Protein AF-J9YVS3-F1 (afdb_monomer_lite)

Sequence (252 aa):
MITNFLNTGCVIYPVSFSCLDTYSWSIPQSEVNLMNDWYEQWSKAGAGPNFRVENPDQYIQNFNWLSNWINKYFFTKVSDFIIGISFMIMILFFLFYSNKKQNIKYYTGEKFIFIILIILFIEWFYNHPSLRYGGYSLICLLFFLPASYLLGTKLPNGNIQLKTYTLIFLTLFIFFSRNIDRIIKENKKYNYNPFENTNYKIDETYFSIQKRFENIIRICNEKKIECENNIKISLKNKNGIKIFYKTDLKKK

Radius of gyration: 26.61 Å; chains: 1; bounding box: 48×54×80 Å

Structure (mmCIF, N/CA/C/O backbone):
data_AF-J9YVS3-F1
#
_entry.id   AF-J9YVS3-F1
#
loop_
_atom_site.group_PDB
_atom_site.id
_atom_site.type_symbol
_atom_site.label_atom_id
_atom_site.label_alt_id
_atom_site.label_comp_id
_atom_site.label_asym_id
_atom_site.label_entity_id
_atom_site.label_seq_id
_atom_site.pdbx_PDB_ins_code
_atom_site.Cartn_x
_atom_site.Cartn_y
_atom_site.Cartn_z
_atom_site.occupancy
_atom_site.B_iso_or_equiv
_atom_site.auth_seq_id
_atom_site.auth_comp_id
_atom_site.auth_asym_id
_atom_site.auth_atom_id
_atom_site.pdbx_PDB_model_num
ATOM 1 N N . MET A 1 1 ? -11.908 -8.235 -14.099 1.00 70.19 1 MET A N 1
ATOM 2 C CA . MET A 1 1 ? -11.701 -9.673 -14.393 1.00 70.19 1 MET A CA 1
ATOM 3 C C . MET A 1 1 ? -11.750 -9.965 -15.887 1.00 70.19 1 MET A C 1
ATOM 5 O O . MET A 1 1 ? -10.726 -10.381 -16.401 1.00 70.19 1 MET A O 1
ATOM 9 N N . ILE A 1 2 ? -12.845 -9.683 -16.609 1.00 87.44 2 ILE A N 1
ATOM 10 C CA . ILE A 1 2 ? -12.930 -9.941 -18.069 1.00 87.44 2 ILE A CA 1
ATOM 11 C C . ILE A 1 2 ? -11.816 -9.229 -18.850 1.00 87.44 2 ILE A C 1
ATOM 13 O O . ILE A 1 2 ? -11.173 -9.828 -19.701 1.00 87.44 2 ILE A O 1
ATOM 17 N N . THR A 1 3 ? -11.528 -7.972 -18.511 1.00 87.88 3 THR A N 1
ATOM 18 C CA . THR A 1 3 ? -10.432 -7.203 -19.117 1.00 87.88 3 THR A CA 1
ATOM 19 C C . THR A 1 3 ? -9.061 -7.841 -18.898 1.00 87.88 3 THR A C 1
ATOM 21 O O . THR A 1 3 ? -8.249 -7.842 -19.813 1.00 87.88 3 THR A O 1
ATOM 24 N N . ASN A 1 4 ? -8.793 -8.409 -17.719 1.00 88.56 4 ASN A N 1
ATOM 25 C CA . ASN A 1 4 ? -7.531 -9.107 -17.463 1.00 88.56 4 ASN A CA 1
ATOM 26 C C . ASN A 1 4 ? -7.445 -10.366 -18.318 1.00 88.56 4 ASN A C 1
ATOM 28 O O . ASN A 1 4 ? -6.434 -10.567 -18.986 1.00 88.56 4 ASN A O 1
ATOM 32 N N . PHE A 1 5 ? -8.523 -11.150 -18.370 1.00 92.00 5 PHE A N 1
ATOM 33 C CA . PHE A 1 5 ? -8.561 -12.358 -19.181 1.00 92.00 5 PHE A CA 1
ATOM 34 C C . PHE A 1 5 ? -8.333 -12.048 -20.660 1.00 92.00 5 PHE A C 1
ATOM 36 O O . PHE A 1 5 ? -7.430 -12.621 -21.247 1.00 92.00 5 PHE A O 1
ATOM 43 N N . LEU A 1 6 ? -9.059 -11.090 -21.242 1.00 91.44 6 L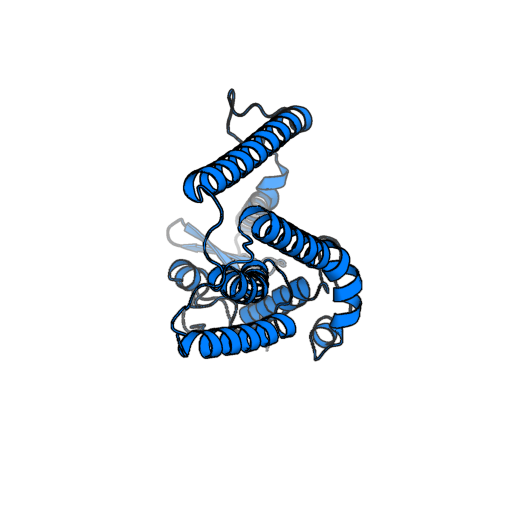EU A N 1
ATOM 44 C CA . LEU A 1 6 ? -8.925 -10.743 -22.662 1.00 91.44 6 LEU A CA 1
ATOM 45 C C . LEU A 1 6 ? -7.550 -10.165 -23.033 1.00 91.44 6 LEU A C 1
ATOM 47 O O . LEU A 1 6 ? -7.137 -10.287 -24.179 1.00 91.44 6 LEU A O 1
ATOM 51 N N . ASN A 1 7 ? -6.844 -9.536 -22.089 1.00 90.00 7 ASN A N 1
ATOM 52 C CA . ASN A 1 7 ? -5.517 -8.968 -22.349 1.00 90.00 7 ASN A CA 1
ATOM 53 C C . ASN A 1 7 ? -4.365 -9.939 -22.066 1.00 90.00 7 ASN A C 1
ATOM 55 O O . ASN A 1 7 ? -3.285 -9.765 -22.619 1.00 90.00 7 ASN A O 1
ATOM 59 N N . THR A 1 8 ? -4.555 -10.912 -21.171 1.00 92.00 8 THR A N 1
ATOM 60 C CA . THR A 1 8 ? -3.445 -11.734 -20.650 1.00 92.00 8 THR A CA 1
ATOM 61 C C . THR A 1 8 ? -3.651 -13.237 -20.802 1.00 92.00 8 THR A C 1
ATOM 63 O O . THR A 1 8 ? -2.687 -13.989 -20.746 1.00 92.00 8 THR A O 1
ATOM 66 N N . GLY A 1 9 ? -4.888 -13.692 -20.990 1.00 92.31 9 GLY A N 1
ATOM 67 C CA . GLY A 1 9 ? -5.279 -15.099 -20.883 1.00 92.31 9 GLY A CA 1
ATOM 68 C C . GLY A 1 9 ? -5.535 -15.562 -19.443 1.00 92.31 9 GLY A C 1
ATOM 69 O O . GLY A 1 9 ? -5.940 -16.703 -19.241 1.00 92.31 9 GLY A O 1
ATOM 70 N N . CYS A 1 10 ? -5.346 -14.695 -18.440 1.00 93.00 10 CYS A N 1
ATOM 71 C CA . CYS A 1 10 ? -5.486 -15.021 -17.020 1.00 93.00 10 CYS A CA 1
ATOM 72 C C . CYS A 1 10 ? -6.722 -14.385 -16.388 1.00 93.00 10 CYS A C 1
ATOM 74 O O . CYS A 1 10 ? -6.965 -13.184 -16.535 1.00 93.00 10 CYS A O 1
ATOM 76 N N . VAL A 1 11 ? -7.474 -15.160 -15.603 1.00 92.69 11 VAL A N 1
ATOM 77 C CA . VAL A 1 11 ? -8.572 -14.609 -14.788 1.00 92.69 11 VAL A CA 1
ATOM 78 C C . VAL A 1 11 ? -8.007 -13.689 -13.701 1.00 92.69 11 VAL A C 1
ATOM 80 O O . VAL A 1 11 ? -8.529 -12.589 -13.479 1.00 92.69 11 VAL A O 1
ATOM 83 N N . ILE A 1 12 ? -6.907 -14.110 -13.069 1.00 91.38 12 ILE A N 1
ATOM 84 C CA . ILE A 1 12 ? -6.176 -13.354 -12.050 1.00 91.38 12 ILE A CA 1
ATOM 85 C C . ILE A 1 12 ? -4.720 -13.237 -12.503 1.00 91.38 12 ILE A C 1
ATOM 87 O O . ILE A 1 12 ? -3.887 -14.082 -12.214 1.00 91.38 12 ILE A O 1
ATOM 91 N N . TYR A 1 13 ? -4.387 -12.186 -13.242 1.00 90.88 13 TYR A N 1
ATOM 92 C CA . TYR A 1 13 ? -3.003 -11.947 -13.654 1.00 90.88 13 TYR A CA 1
ATOM 93 C C . TYR A 1 13 ? -2.148 -11.386 -12.495 1.00 90.88 13 TYR A C 1
ATOM 95 O O . TYR A 1 13 ? -2.640 -10.482 -11.810 1.00 90.88 13 TYR A O 1
ATOM 103 N N . PRO A 1 14 ? -0.883 -11.823 -12.296 1.00 92.81 14 PRO A N 1
ATOM 104 C CA . PRO A 1 14 ? -0.130 -12.853 -13.029 1.00 92.81 14 PRO A CA 1
ATOM 105 C C . PRO A 1 14 ? -0.081 -14.208 -12.290 1.00 92.81 14 PRO A C 1
ATOM 107 O O . PRO A 1 14 ? 0.968 -14.837 -12.178 1.00 92.81 14 PRO A O 1
ATOM 110 N N . VAL A 1 15 ? -1.203 -14.671 -11.744 1.00 91.88 15 VAL A N 1
ATOM 111 C CA . VAL A 1 15 ? -1.280 -15.973 -11.076 1.00 91.88 15 VAL A CA 1
ATOM 112 C C . VAL A 1 15 ? -1.408 -17.061 -12.132 1.00 91.88 15 VAL A C 1
ATOM 114 O O . VAL A 1 15 ? -2.463 -17.244 -12.741 1.00 91.88 15 VAL A O 1
ATOM 117 N N . SER A 1 16 ? -0.322 -17.791 -12.335 1.00 91.81 16 SER A N 1
ATOM 118 C CA . SER A 1 16 ? -0.123 -18.649 -13.496 1.00 91.81 16 SER A CA 1
ATOM 119 C C . SER A 1 16 ? -1.132 -19.803 -13.591 1.00 91.81 16 SER A C 1
ATOM 121 O O . SER A 1 16 ? -1.651 -20.081 -14.669 1.00 91.81 16 SER A O 1
ATOM 123 N N . PHE A 1 17 ? -1.538 -20.424 -12.479 1.00 90.75 17 PHE A N 1
ATOM 124 C CA . PHE A 1 17 ? -2.574 -21.473 -12.510 1.00 90.75 17 PHE A CA 1
ATOM 125 C C . PHE A 1 17 ? -3.965 -20.957 -12.927 1.00 90.75 17 PHE A C 1
ATOM 127 O O . PHE A 1 17 ? -4.846 -21.750 -13.246 1.00 90.75 17 PHE A O 1
ATOM 134 N N . SER A 1 18 ? -4.186 -19.637 -12.908 1.00 92.94 18 SER A N 1
ATOM 135 C CA . SER A 1 18 ? -5.448 -19.010 -13.321 1.00 92.94 18 SER A CA 1
ATOM 136 C C . SER A 1 18 ? -5.484 -18.635 -14.811 1.00 92.94 18 SER A C 1
ATOM 138 O O . SER A 1 18 ? -6.415 -17.952 -15.255 1.00 92.94 18 SER A O 1
ATOM 140 N N . CYS A 1 19 ? -4.460 -19.036 -15.569 1.00 92.69 19 CYS A N 1
ATOM 141 C CA . CYS A 1 19 ? -4.257 -18.685 -16.968 1.00 92.69 19 CYS A CA 1
ATOM 142 C C . CYS A 1 19 ? -4.604 -19.832 -17.918 1.00 92.69 19 CYS A C 1
ATOM 144 O O . CYS A 1 19 ? -4.374 -21.001 -17.617 1.00 92.69 19 CYS A O 1
ATOM 146 N N . LEU A 1 20 ? -5.141 -19.474 -19.086 1.00 91.56 20 LEU A N 1
ATOM 147 C CA . LEU A 1 20 ? -5.313 -20.365 -20.229 1.00 91.56 20 LEU A CA 1
ATOM 148 C C . LEU A 1 20 ? -4.278 -19.989 -21.289 1.00 91.56 20 LEU A C 1
ATOM 150 O O . LEU A 1 20 ? -4.454 -18.992 -21.985 1.00 91.56 20 LEU A O 1
ATOM 154 N N . ASP A 1 21 ? -3.220 -20.786 -21.414 1.00 84.44 21 ASP A N 1
ATOM 155 C CA . ASP A 1 21 ? -2.105 -20.567 -22.349 1.00 84.44 21 ASP A CA 1
ATOM 156 C C . ASP A 1 21 ? -2.309 -21.241 -23.720 1.00 84.44 21 ASP A C 1
ATOM 158 O O . ASP A 1 21 ? -1.488 -21.105 -24.625 1.00 84.44 21 ASP A O 1
ATOM 162 N N . THR A 1 22 ? -3.433 -21.939 -23.905 1.00 85.06 22 THR A N 1
ATOM 163 C CA . THR A 1 22 ? -3.773 -22.657 -25.145 1.00 85.06 22 THR A CA 1
ATOM 164 C C . THR A 1 22 ? -4.020 -21.747 -26.353 1.00 85.06 22 THR A C 1
ATOM 166 O O . THR A 1 22 ? -4.034 -22.223 -27.489 1.00 85.06 22 THR A O 1
ATOM 169 N N . TYR A 1 23 ? -4.258 -20.451 -26.137 1.00 86.62 23 TYR A N 1
ATOM 170 C CA . TYR A 1 23 ? -4.618 -19.519 -27.201 1.00 86.62 23 TYR A CA 1
ATOM 171 C C . TYR A 1 23 ? -3.397 -18.752 -27.716 1.00 86.62 23 TYR A C 1
ATOM 173 O O . TYR A 1 23 ? -2.520 -18.345 -26.967 1.00 86.62 23 TYR A O 1
ATOM 181 N N . SER A 1 24 ? -3.355 -18.456 -29.015 1.00 84.38 24 SER A N 1
ATOM 182 C CA . SER A 1 24 ? -2.210 -17.751 -29.617 1.00 84.38 24 SER A CA 1
ATOM 183 C C . SER A 1 24 ? -2.029 -16.304 -29.140 1.00 84.38 24 SER A C 1
ATOM 185 O O . SER A 1 24 ? -1.001 -15.696 -29.418 1.00 84.38 24 SER A O 1
ATOM 187 N N . TRP A 1 25 ? -3.052 -15.721 -28.513 1.00 86.31 25 TRP A N 1
ATOM 188 C CA . TRP A 1 25 ? -3.046 -14.345 -28.018 1.00 86.31 25 TRP A CA 1
ATOM 189 C C . TRP A 1 25 ? -2.780 -14.253 -26.506 1.00 86.31 25 TRP A C 1
ATOM 191 O O . TRP A 1 25 ? -2.510 -13.157 -26.021 1.00 86.31 25 TRP A O 1
ATOM 201 N N . SER A 1 26 ? -2.865 -15.365 -25.763 1.00 91.69 26 SER A N 1
ATOM 202 C CA . SER A 1 26 ? -2.594 -15.386 -24.321 1.00 91.69 26 SER A CA 1
ATOM 203 C C . SER A 1 26 ? -1.099 -15.287 -24.029 1.00 91.69 26 SER A C 1
ATOM 205 O O . SER A 1 26 ? -0.268 -15.723 -24.826 1.00 91.69 26 SER A O 1
ATOM 207 N N . ILE A 1 27 ? -0.754 -14.733 -22.866 1.00 90.75 27 ILE A N 1
ATOM 208 C CA . ILE A 1 27 ? 0.638 -14.614 -22.428 1.00 90.75 27 ILE A CA 1
ATOM 209 C C . ILE A 1 27 ? 1.151 -16.008 -22.027 1.00 90.75 27 ILE A C 1
ATOM 211 O O . ILE A 1 27 ? 0.471 -16.696 -21.262 1.00 90.75 27 ILE A O 1
ATOM 215 N N . PRO A 1 28 ? 2.340 -16.436 -22.495 1.00 91.50 28 PRO A N 1
ATOM 216 C CA . PRO A 1 28 ? 2.906 -17.724 -22.115 1.00 91.50 28 PRO A CA 1
ATOM 217 C C . PRO A 1 28 ? 3.117 -17.845 -20.603 1.00 91.50 28 PRO A C 1
ATOM 219 O O . PRO A 1 28 ? 3.571 -16.904 -19.949 1.00 91.50 28 PRO A O 1
ATOM 222 N N . GLN A 1 29 ? 2.896 -19.041 -20.058 1.00 91.19 29 GLN A N 1
ATOM 223 C CA . GLN A 1 29 ? 3.014 -19.316 -18.623 1.00 91.19 29 GLN A CA 1
ATOM 224 C C . GLN A 1 29 ? 4.373 -18.919 -18.020 1.00 91.19 29 GLN A C 1
ATOM 226 O O . GLN A 1 29 ? 4.451 -18.455 -16.883 1.00 91.19 29 GLN A O 1
ATOM 231 N N . SER A 1 30 ? 5.456 -19.071 -18.785 1.00 91.75 30 SER A N 1
ATOM 232 C CA . SER A 1 30 ? 6.804 -18.674 -18.369 1.00 91.75 30 SER A CA 1
ATOM 233 C C . SER A 1 30 ? 6.936 -17.163 -18.157 1.00 91.75 30 SER A C 1
ATOM 235 O O . SER A 1 30 ? 7.578 -16.737 -17.199 1.00 91.75 30 SER A O 1
ATOM 237 N N . GLU A 1 31 ? 6.311 -16.349 -19.012 1.00 92.12 31 GLU A N 1
ATOM 238 C CA . GLU A 1 31 ? 6.297 -14.889 -18.878 1.00 92.12 31 GLU A CA 1
ATOM 239 C C . GLU A 1 31 ? 5.379 -14.450 -17.730 1.00 92.12 31 GLU A C 1
ATOM 241 O O . GLU A 1 31 ? 5.715 -13.520 -16.996 1.00 92.12 31 GLU A O 1
ATOM 246 N N . VAL A 1 32 ? 4.267 -15.163 -17.516 1.00 94.50 32 VAL A N 1
ATOM 247 C CA . VAL A 1 32 ? 3.381 -14.940 -16.365 1.00 94.50 32 VAL A CA 1
ATOM 248 C C . VAL A 1 32 ? 4.121 -15.188 -15.049 1.00 94.50 32 VAL A C 1
ATOM 250 O O . VAL A 1 32 ? 4.096 -14.326 -14.174 1.00 94.50 32 VAL A O 1
ATOM 253 N N . ASN A 1 33 ? 4.832 -16.313 -14.919 1.00 94.19 33 ASN A N 1
ATOM 254 C CA . ASN A 1 33 ? 5.633 -16.615 -13.727 1.00 94.19 33 ASN A CA 1
ATOM 255 C C . ASN A 1 33 ? 6.700 -15.541 -13.479 1.00 94.19 33 ASN A C 1
ATOM 257 O O . ASN A 1 33 ? 6.807 -15.027 -12.371 1.00 94.19 33 ASN A O 1
ATOM 261 N N . LEU A 1 34 ? 7.415 -15.120 -14.527 1.00 93.81 34 LEU A N 1
ATOM 262 C CA . LEU A 1 34 ? 8.413 -14.055 -14.414 1.00 93.81 34 LEU A CA 1
ATOM 263 C C . LEU A 1 34 ? 7.792 -12.728 -13.955 1.00 93.81 34 LEU A C 1
ATOM 265 O O . LEU A 1 34 ? 8.409 -11.981 -13.193 1.00 93.81 34 LEU A O 1
ATOM 269 N N . MET A 1 35 ? 6.567 -12.425 -14.395 1.00 94.06 35 MET A N 1
ATOM 270 C CA . MET A 1 35 ? 5.849 -11.245 -13.923 1.00 94.06 35 MET A CA 1
ATOM 271 C C . MET A 1 35 ? 5.389 -11.387 -12.469 1.00 94.06 35 MET A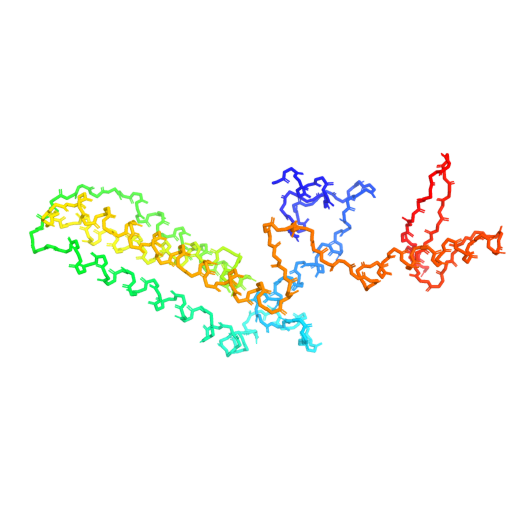 C 1
ATOM 273 O O . MET A 1 35 ? 5.413 -10.404 -11.727 1.00 94.06 35 MET A O 1
ATOM 277 N N . ASN A 1 36 ? 4.987 -12.586 -12.053 1.00 94.50 36 ASN A N 1
ATOM 278 C CA . ASN A 1 36 ? 4.646 -12.859 -10.663 1.00 94.50 36 ASN A CA 1
ATOM 279 C C . ASN A 1 36 ? 5.847 -12.596 -9.747 1.00 94.50 36 ASN A C 1
ATOM 281 O O . ASN A 1 36 ? 5.752 -11.771 -8.836 1.00 94.50 36 ASN A O 1
ATOM 285 N N . ASP A 1 37 ? 7.005 -13.171 -10.082 1.00 94.38 37 ASP A N 1
ATOM 286 C CA . ASP A 1 37 ? 8.256 -12.961 -9.348 1.00 94.38 37 ASP A CA 1
ATOM 287 C C . ASP A 1 37 ? 8.642 -11.478 -9.326 1.00 94.38 37 ASP A C 1
ATOM 289 O O . ASP A 1 37 ? 9.094 -10.945 -8.310 1.00 94.38 37 ASP A O 1
ATOM 293 N N . TRP A 1 38 ? 8.432 -10.772 -10.440 1.00 94.00 38 TRP A N 1
ATOM 294 C CA . TRP A 1 38 ? 8.667 -9.336 -10.524 1.00 94.00 38 TRP A CA 1
ATOM 295 C C . TRP A 1 38 ? 7.771 -8.550 -9.559 1.00 94.00 38 TRP A C 1
ATOM 297 O O . TRP A 1 38 ? 8.274 -7.735 -8.783 1.00 94.00 38 TRP A O 1
ATOM 307 N N . TYR A 1 39 ? 6.457 -8.780 -9.544 1.00 93.50 39 TYR A N 1
ATOM 308 C CA . TYR A 1 39 ? 5.572 -8.072 -8.613 1.00 93.50 39 TYR A CA 1
ATOM 309 C C . TYR A 1 39 ? 5.842 -8.430 -7.155 1.00 93.50 39 TYR A C 1
ATOM 311 O O . TYR A 1 39 ? 5.798 -7.539 -6.298 1.00 93.50 39 TYR A O 1
ATOM 319 N N . GLU A 1 40 ? 6.180 -9.684 -6.878 1.00 94.94 40 GLU A N 1
ATOM 320 C CA . GLU A 1 40 ? 6.599 -10.135 -5.560 1.00 94.94 40 GLU A CA 1
ATOM 321 C C . GLU A 1 40 ? 7.866 -9.396 -5.101 1.00 94.94 40 GLU A C 1
ATOM 323 O O . GLU A 1 40 ? 7.857 -8.777 -4.034 1.00 94.94 40 GLU A O 1
ATOM 328 N N . GLN A 1 41 ? 8.903 -9.312 -5.942 1.00 95.12 41 GLN A N 1
ATOM 329 C CA . GLN A 1 41 ? 10.121 -8.534 -5.665 1.00 95.12 41 GLN A CA 1
ATOM 330 C C . GLN A 1 41 ? 9.812 -7.066 -5.351 1.00 95.12 41 GLN A C 1
ATOM 332 O O . GLN A 1 41 ? 10.338 -6.509 -4.383 1.00 95.12 41 GLN A O 1
ATOM 337 N N . TRP A 1 42 ? 8.946 -6.427 -6.142 1.00 95.06 42 TRP A N 1
ATOM 338 C CA . TRP A 1 42 ? 8.532 -5.040 -5.911 1.00 95.06 42 TRP A CA 1
ATOM 339 C C . TRP A 1 42 ? 7.779 -4.872 -4.594 1.00 95.06 42 TRP A C 1
ATOM 341 O O . TRP A 1 42 ? 7.982 -3.884 -3.885 1.00 95.06 42 TRP A O 1
ATOM 351 N N . SER A 1 43 ? 6.913 -5.827 -4.253 1.00 95.44 43 SER A N 1
ATOM 352 C CA . SER A 1 43 ? 6.157 -5.793 -3.001 1.00 95.44 43 SER A CA 1
ATOM 353 C C . SER A 1 43 ? 7.061 -5.936 -1.777 1.00 95.44 43 SER A C 1
ATOM 355 O O . SER A 1 43 ? 6.878 -5.231 -0.786 1.00 95.44 43 SER A O 1
ATOM 357 N N . LYS A 1 44 ? 8.097 -6.769 -1.905 1.00 96.88 44 LYS A N 1
ATOM 358 C CA . LYS A 1 44 ? 9.107 -7.072 -0.893 1.00 96.88 44 LYS A CA 1
ATOM 359 C C . LYS A 1 44 ? 10.258 -6.057 -0.860 1.00 96.88 44 LYS A C 1
ATOM 361 O O . LYS A 1 44 ? 11.209 -6.245 -0.119 1.00 96.88 44 LYS A O 1
ATOM 366 N N . ALA A 1 45 ? 10.172 -4.956 -1.615 1.00 95.38 45 ALA A N 1
ATOM 367 C CA . ALA A 1 45 ? 11.198 -3.906 -1.718 1.00 95.38 45 ALA A CA 1
ATOM 368 C C . ALA A 1 45 ? 12.563 -4.363 -2.284 1.00 95.38 45 ALA A C 1
ATOM 370 O O . ALA A 1 45 ? 13.575 -3.674 -2.113 1.00 95.38 45 ALA A O 1
ATOM 371 N N . GLY A 1 46 ? 12.593 -5.490 -3.000 1.00 94.69 46 GLY A N 1
ATOM 372 C CA . GLY A 1 46 ? 13.765 -5.986 -3.731 1.00 94.69 46 GLY A CA 1
ATOM 373 C C . GLY A 1 46 ? 14.009 -5.270 -5.063 1.00 94.69 46 GLY A C 1
ATOM 374 O O . GLY A 1 46 ? 15.094 -5.362 -5.631 1.00 94.69 46 GLY A O 1
ATOM 375 N N . ALA A 1 47 ? 13.029 -4.518 -5.557 1.00 94.50 47 ALA A N 1
ATOM 376 C CA . ALA A 1 47 ? 13.148 -3.736 -6.780 1.00 94.50 47 ALA A CA 1
ATOM 377 C C . ALA A 1 47 ? 12.459 -2.372 -6.648 1.00 94.50 47 ALA A C 1
ATOM 379 O O . ALA A 1 47 ? 11.507 -2.198 -5.883 1.00 94.50 47 ALA A O 1
ATOM 380 N N . GLY A 1 48 ? 12.949 -1.404 -7.414 1.00 89.81 48 GLY A N 1
ATOM 381 C CA . GLY A 1 48 ? 12.363 -0.083 -7.578 1.00 89.81 48 GLY A CA 1
ATOM 382 C C . GLY A 1 48 ? 12.728 0.504 -8.942 1.00 89.81 48 GLY A C 1
ATOM 383 O O . GLY A 1 48 ? 13.390 -0.156 -9.738 1.00 89.81 48 GLY A O 1
ATOM 384 N N . PRO A 1 49 ? 12.340 1.758 -9.230 1.00 89.06 49 PRO A N 1
ATOM 385 C CA . PRO A 1 49 ? 12.584 2.366 -10.541 1.00 89.06 49 PRO A CA 1
ATOM 386 C C . PRO A 1 49 ? 14.064 2.395 -10.946 1.00 89.06 49 PRO A C 1
ATOM 388 O O . PRO A 1 49 ? 14.381 2.258 -12.121 1.00 89.06 49 PRO A O 1
ATOM 391 N N . ASN A 1 50 ? 14.956 2.544 -9.962 1.00 91.31 50 ASN A N 1
ATOM 392 C CA . ASN A 1 50 ? 16.385 2.775 -10.182 1.00 91.31 50 ASN A CA 1
ATOM 393 C C . ASN A 1 50 ? 17.275 1.664 -9.606 1.00 91.31 50 ASN A C 1
ATOM 395 O O . ASN A 1 50 ? 18.491 1.822 -9.573 1.00 91.31 50 ASN A O 1
ATOM 399 N N . PHE A 1 51 ? 16.700 0.581 -9.076 1.00 92.25 51 PHE A N 1
ATOM 400 C CA . PHE A 1 51 ? 17.494 -0.489 -8.474 1.00 92.25 51 PHE A CA 1
ATOM 401 C C . PHE A 1 51 ? 16.777 -1.834 -8.526 1.00 92.25 51 PHE A C 1
ATOM 403 O O . PHE A 1 51 ? 15.548 -1.911 -8.521 1.00 92.25 51 PHE A O 1
ATOM 410 N N . ARG A 1 52 ? 17.569 -2.902 -8.487 1.00 93.69 52 ARG A N 1
ATOM 411 C CA . ARG A 1 52 ? 17.118 -4.280 -8.318 1.00 93.69 52 ARG A CA 1
ATOM 412 C C . ARG A 1 52 ? 18.171 -5.034 -7.512 1.00 93.69 52 ARG A C 1
ATOM 414 O O . ARG A 1 52 ? 19.357 -4.764 -7.673 1.00 93.69 52 ARG A O 1
ATOM 421 N N . VAL A 1 53 ? 17.743 -5.936 -6.636 1.00 93.88 53 VAL A N 1
ATOM 422 C CA . VAL A 1 53 ? 18.641 -6.879 -5.952 1.00 93.88 53 VAL A CA 1
ATOM 423 C C . VAL A 1 53 ? 19.334 -7.805 -6.957 1.00 93.88 53 VAL A C 1
ATOM 425 O O . VAL A 1 53 ? 18.764 -8.122 -8.000 1.00 93.88 53 VAL A O 1
ATOM 428 N N . GLU A 1 54 ? 20.552 -8.239 -6.638 1.00 91.38 54 GLU A N 1
ATOM 429 C CA . GLU A 1 54 ? 21.399 -9.024 -7.551 1.00 91.38 54 GLU A CA 1
ATOM 430 C C . GLU A 1 54 ? 20.858 -10.430 -7.830 1.00 91.38 54 GLU A C 1
ATOM 432 O O . GLU A 1 54 ? 20.846 -10.844 -8.984 1.00 91.38 54 GLU A O 1
ATOM 437 N N . ASN A 1 55 ? 20.370 -11.129 -6.794 1.00 94.19 55 ASN A N 1
ATOM 438 C CA . ASN A 1 55 ? 19.813 -12.486 -6.877 1.00 94.19 55 ASN A CA 1
ATOM 439 C C . ASN A 1 55 ? 18.321 -12.471 -6.503 1.00 94.19 55 ASN A C 1
ATOM 441 O O . ASN A 1 55 ? 17.973 -12.717 -5.343 1.00 94.19 55 ASN A O 1
ATOM 445 N N . PRO A 1 56 ? 17.418 -12.153 -7.448 1.00 93.44 56 PRO A N 1
ATOM 446 C CA . PRO A 1 56 ? 16.023 -11.896 -7.124 1.00 93.44 56 PRO A CA 1
ATOM 447 C C . PRO A 1 56 ? 15.253 -13.146 -6.695 1.00 93.44 56 PRO A C 1
ATOM 449 O O . PRO A 1 56 ? 14.416 -13.059 -5.799 1.00 93.44 56 PRO A O 1
ATOM 452 N N . ASP A 1 57 ? 15.588 -14.301 -7.266 1.00 92.50 57 ASP A N 1
ATOM 453 C CA . ASP A 1 57 ? 14.928 -15.575 -6.967 1.00 92.50 57 ASP A CA 1
ATOM 454 C C . ASP A 1 57 ? 15.227 -16.022 -5.529 1.00 92.50 57 ASP A C 1
ATOM 456 O O . ASP A 1 57 ? 14.333 -16.420 -4.788 1.00 92.50 57 ASP A O 1
ATOM 460 N N . GLN A 1 58 ? 16.479 -15.870 -5.083 1.00 94.88 58 GLN A N 1
ATOM 461 C CA . GLN A 1 58 ? 16.867 -16.134 -3.694 1.00 94.88 58 GLN A CA 1
ATOM 462 C C . GLN A 1 58 ? 16.270 -15.096 -2.731 1.00 94.88 58 GLN A C 1
ATOM 464 O O . GLN A 1 58 ? 15.966 -15.408 -1.578 1.00 94.88 58 GLN A O 1
ATOM 469 N N . TYR A 1 59 ? 16.105 -13.854 -3.187 1.00 95.69 59 TYR A N 1
ATOM 470 C CA . TYR A 1 59 ? 15.595 -12.761 -2.366 1.00 95.69 59 TYR A CA 1
ATOM 471 C C . TYR A 1 59 ? 14.131 -12.963 -1.950 1.00 95.69 59 TYR A C 1
ATOM 473 O O . TYR A 1 59 ? 13.778 -12.687 -0.801 1.00 95.69 59 TYR A O 1
ATOM 481 N N . ILE A 1 60 ? 13.280 -13.445 -2.861 1.00 94.44 60 ILE A N 1
ATOM 482 C CA . ILE A 1 60 ? 11.850 -13.648 -2.578 1.00 94.44 60 ILE A CA 1
ATOM 483 C C . ILE A 1 60 ? 11.570 -14.892 -1.725 1.00 94.44 60 ILE A C 1
ATOM 485 O O . ILE A 1 60 ? 10.530 -14.945 -1.066 1.00 94.44 60 ILE A O 1
ATOM 489 N N . GLN A 1 61 ? 12.513 -15.837 -1.658 1.00 94.12 61 GLN A N 1
ATOM 490 C CA . GLN A 1 61 ? 12.393 -17.050 -0.850 1.00 94.12 61 GLN A CA 1
ATOM 491 C C . GLN A 1 61 ? 12.363 -16.759 0.658 1.00 94.12 61 GLN A C 1
ATOM 493 O O . GLN A 1 61 ? 13.168 -15.992 1.198 1.00 94.12 61 GLN A O 1
ATOM 498 N N . ASN A 1 62 ? 11.467 -17.461 1.358 1.00 93.25 62 ASN A N 1
ATOM 499 C CA . ASN A 1 62 ? 11.318 -17.419 2.813 1.00 93.25 62 ASN A CA 1
ATOM 500 C C . ASN A 1 62 ? 11.184 -15.976 3.337 1.00 93.25 62 ASN A C 1
ATOM 502 O O . ASN A 1 62 ? 10.312 -15.236 2.891 1.00 93.25 62 ASN A O 1
ATOM 506 N N . PHE A 1 63 ? 12.037 -15.577 4.284 1.00 95.81 63 PHE A N 1
ATOM 507 C CA . PHE A 1 63 ? 12.068 -14.240 4.885 1.00 95.81 63 PHE A CA 1
ATOM 508 C C . PHE A 1 63 ? 13.358 -13.469 4.565 1.00 95.81 63 PHE A C 1
ATOM 510 O O . PHE A 1 63 ? 13.660 -12.479 5.232 1.00 95.81 63 PHE A O 1
ATOM 517 N N . ASN A 1 64 ? 14.108 -13.869 3.530 1.00 96.00 64 ASN A N 1
ATOM 518 C CA . ASN A 1 64 ? 15.347 -13.185 3.122 1.00 96.00 64 ASN A CA 1
ATOM 519 C C . ASN A 1 64 ? 15.112 -11.695 2.814 1.00 96.00 64 ASN A C 1
ATOM 521 O O . ASN A 1 64 ? 15.970 -10.841 3.040 1.00 96.00 64 ASN A O 1
ATOM 525 N N . TRP A 1 65 ? 13.911 -11.369 2.345 1.00 96.62 65 TRP A N 1
ATOM 526 C CA . TRP A 1 65 ? 13.489 -10.017 2.021 1.00 96.62 65 TRP A CA 1
ATOM 527 C C . TRP A 1 65 ? 13.191 -9.124 3.232 1.00 96.62 65 TRP A C 1
ATOM 529 O O . TRP A 1 65 ? 13.270 -7.899 3.095 1.00 96.62 65 TRP A O 1
ATOM 539 N N . LEU A 1 66 ? 12.863 -9.702 4.396 1.00 97.06 66 LEU A N 1
ATOM 540 C CA . LEU A 1 66 ? 12.220 -9.006 5.518 1.00 97.06 66 LEU A CA 1
ATOM 541 C C . LEU A 1 66 ? 13.045 -7.822 6.031 1.00 97.06 66 LEU A C 1
ATOM 543 O O . LEU A 1 66 ? 12.510 -6.730 6.200 1.00 97.06 66 LEU A O 1
ATOM 547 N N . SER A 1 67 ? 14.354 -8.007 6.219 1.00 95.94 67 SER A N 1
ATOM 548 C CA . SER A 1 67 ? 15.249 -6.946 6.705 1.00 95.94 67 SER A CA 1
ATOM 549 C C . SER A 1 67 ? 15.269 -5.735 5.762 1.00 95.94 67 SER A C 1
ATOM 551 O O . SER A 1 67 ? 15.061 -4.593 6.176 1.00 95.94 67 SER A O 1
ATOM 553 N N . ASN A 1 68 ? 15.432 -5.979 4.458 1.00 94.88 68 ASN A N 1
ATOM 554 C CA . ASN A 1 68 ? 15.435 -4.907 3.465 1.00 94.88 68 ASN A CA 1
ATOM 555 C C . ASN A 1 68 ? 14.049 -4.253 3.327 1.00 94.88 68 ASN A C 1
ATOM 557 O O . ASN A 1 68 ? 13.966 -3.036 3.170 1.00 94.88 68 ASN A O 1
ATOM 561 N N . TRP A 1 69 ? 12.965 -5.022 3.444 1.00 97.06 69 TRP A N 1
ATOM 562 C CA . TRP A 1 69 ? 11.605 -4.485 3.440 1.00 97.06 69 TRP A CA 1
ATOM 563 C C . TRP A 1 69 ? 11.322 -3.589 4.647 1.00 97.06 69 TRP A C 1
ATOM 565 O O . TRP A 1 69 ? 10.770 -2.501 4.474 1.00 97.06 69 TRP A O 1
ATOM 575 N N . ILE A 1 70 ? 11.758 -3.982 5.848 1.00 96.94 70 ILE A N 1
ATOM 576 C CA . ILE A 1 70 ? 11.631 -3.150 7.051 1.00 96.94 70 ILE A CA 1
ATOM 577 C C . ILE A 1 70 ? 12.322 -1.798 6.827 1.00 96.94 70 ILE A C 1
ATOM 579 O O . ILE A 1 70 ? 11.711 -0.742 7.001 1.00 96.94 70 ILE A O 1
ATOM 583 N N . ASN A 1 71 ? 13.567 -1.831 6.353 1.00 94.25 71 ASN A N 1
ATOM 584 C CA . ASN A 1 71 ? 14.377 -0.629 6.173 1.00 94.25 71 ASN A CA 1
ATOM 585 C C . ASN A 1 71 ? 13.870 0.277 5.041 1.00 94.25 71 ASN A C 1
ATOM 587 O O . ASN A 1 71 ? 13.826 1.495 5.195 1.00 94.25 71 ASN A O 1
ATOM 591 N N . LYS A 1 72 ? 13.491 -0.294 3.890 1.00 93.19 72 LYS A N 1
ATOM 592 C CA . LYS A 1 72 ? 13.129 0.490 2.697 1.00 93.19 72 LYS A CA 1
ATOM 593 C C . LYS A 1 72 ? 11.646 0.836 2.600 1.00 93.19 72 LYS A C 1
ATOM 595 O O . LYS A 1 72 ? 11.305 1.815 1.934 1.00 93.19 72 LYS A O 1
ATOM 600 N N . TYR A 1 73 ? 10.763 0.041 3.202 1.00 95.38 73 TYR A N 1
ATOM 601 C CA . TYR A 1 73 ? 9.318 0.138 2.984 1.00 95.38 73 TYR A CA 1
ATOM 602 C C . TYR A 1 73 ? 8.509 0.305 4.272 1.00 95.38 73 TYR A C 1
ATOM 604 O O . TYR A 1 73 ? 7.614 1.151 4.310 1.00 95.38 73 TYR A O 1
ATOM 612 N N . PHE A 1 74 ? 8.800 -0.461 5.328 1.00 97.12 74 PHE A N 1
ATOM 613 C CA . PHE A 1 74 ? 7.989 -0.420 6.549 1.00 97.12 74 PHE A CA 1
ATOM 614 C C . PHE A 1 74 ? 8.017 0.962 7.202 1.00 97.12 74 PHE A C 1
ATOM 616 O O . PHE A 1 74 ? 6.969 1.596 7.296 1.00 97.12 74 PHE A O 1
ATOM 623 N N . PHE A 1 75 ? 9.204 1.454 7.569 1.00 95.38 75 PHE A N 1
ATOM 624 C CA . PHE A 1 75 ? 9.361 2.729 8.283 1.00 95.38 75 PHE A CA 1
ATOM 625 C C . PHE A 1 75 ? 9.082 3.977 7.440 1.00 95.38 75 PHE A C 1
ATOM 627 O O . PHE A 1 75 ? 9.019 5.077 7.977 1.00 95.38 75 PHE A O 1
ATOM 634 N N . THR A 1 76 ? 8.936 3.825 6.124 1.00 90.44 76 THR A N 1
ATOM 635 C CA . THR A 1 76 ? 8.653 4.949 5.224 1.00 90.44 76 THR A CA 1
ATOM 636 C C . THR A 1 76 ? 7.204 5.004 4.765 1.00 90.44 76 THR A C 1
ATOM 638 O O . THR A 1 76 ? 6.744 6.059 4.347 1.00 90.44 76 THR A O 1
ATOM 641 N N . LYS A 1 77 ? 6.480 3.877 4.764 1.00 95.19 77 LYS A N 1
ATOM 642 C CA . LYS A 1 77 ? 5.111 3.815 4.224 1.00 95.19 77 LYS A CA 1
ATOM 643 C C . LYS A 1 77 ? 4.130 3.149 5.173 1.00 95.19 77 LYS A C 1
ATOM 645 O O . LYS A 1 77 ? 3.036 3.666 5.376 1.00 95.19 77 LYS A O 1
ATOM 650 N N . VAL A 1 78 ? 4.489 1.990 5.721 1.00 97.12 78 VAL A N 1
ATOM 651 C CA . VAL A 1 78 ? 3.582 1.207 6.575 1.00 97.12 78 VAL A CA 1
ATOM 652 C C . VAL A 1 78 ? 3.422 1.865 7.940 1.00 97.12 78 VAL A C 1
ATOM 654 O O . VAL A 1 78 ? 2.295 1.995 8.408 1.00 97.12 78 VAL A O 1
ATOM 657 N N . SER A 1 79 ? 4.511 2.335 8.549 1.00 97.12 79 SER A N 1
ATOM 658 C CA . SER A 1 79 ? 4.481 3.063 9.821 1.00 97.12 79 SER A CA 1
ATOM 659 C C . SER A 1 79 ? 3.618 4.318 9.735 1.00 97.12 79 SER A C 1
ATOM 661 O O . SER A 1 79 ? 2.733 4.498 10.565 1.00 97.12 79 SER A O 1
ATOM 663 N N . ASP A 1 80 ? 3.809 5.137 8.698 1.00 96.25 80 ASP A N 1
ATOM 664 C CA . ASP A 1 80 ? 3.040 6.365 8.474 1.00 96.25 80 ASP A CA 1
ATOM 665 C C . ASP A 1 80 ? 1.544 6.065 8.356 1.00 96.25 80 ASP A C 1
ATOM 667 O O . ASP A 1 80 ? 0.701 6.765 8.920 1.00 96.25 80 ASP A O 1
ATOM 671 N N . PHE A 1 81 ? 1.207 4.974 7.667 1.00 97.19 81 PHE A N 1
ATOM 672 C CA . PHE A 1 81 ? -0.169 4.523 7.534 1.00 97.19 81 PHE A CA 1
ATOM 673 C C . PHE A 1 81 ? -0.764 4.036 8.863 1.00 97.19 81 PHE A C 1
ATOM 675 O O . PHE A 1 81 ? -1.874 4.440 9.212 1.00 97.19 81 PHE A O 1
ATOM 682 N N . ILE A 1 82 ? -0.030 3.225 9.635 1.00 97.69 82 ILE A N 1
ATOM 683 C CA . ILE A 1 82 ? -0.461 2.746 10.960 1.00 97.69 82 ILE A CA 1
ATOM 684 C C . ILE A 1 82 ? -0.659 3.919 11.927 1.00 97.69 82 ILE A C 1
ATOM 686 O O . ILE A 1 82 ? -1.652 3.946 12.658 1.00 97.69 82 ILE A O 1
ATOM 690 N N . ILE A 1 83 ? 0.246 4.902 11.917 1.00 97.44 83 ILE A N 1
ATOM 691 C CA . ILE A 1 83 ? 0.127 6.123 12.723 1.00 97.44 83 ILE A CA 1
ATOM 692 C C . ILE A 1 83 ? -1.128 6.894 12.310 1.00 97.44 83 ILE A C 1
ATOM 694 O O . ILE A 1 83 ? -1.913 7.284 13.172 1.00 97.44 83 ILE A O 1
ATOM 698 N N . GLY A 1 84 ? -1.365 7.057 11.005 1.00 96.44 84 GLY A N 1
ATOM 699 C CA . GLY A 1 84 ? -2.557 7.726 10.483 1.00 96.44 84 GLY A CA 1
ATOM 700 C C . GLY A 1 84 ? -3.862 7.042 10.903 1.00 96.44 84 GLY A C 1
ATOM 701 O O . GLY A 1 84 ? -4.772 7.708 11.397 1.00 96.44 84 GLY A O 1
ATOM 702 N N . ILE A 1 85 ? -3.948 5.713 10.775 1.00 97.50 85 ILE A N 1
ATOM 703 C CA . ILE A 1 85 ? -5.103 4.932 11.247 1.00 97.50 85 ILE A CA 1
ATOM 704 C C . ILE A 1 85 ? -5.282 5.081 12.759 1.00 97.50 85 ILE A C 1
ATOM 706 O O . ILE A 1 85 ? -6.393 5.336 13.223 1.00 97.50 85 ILE A O 1
ATOM 710 N N . SER A 1 86 ? -4.205 4.945 13.533 1.00 97.38 86 SER A N 1
ATOM 711 C CA . SER A 1 86 ? -4.261 5.039 14.995 1.00 97.38 86 SER A CA 1
ATOM 712 C C . SER A 1 86 ? -4.738 6.420 15.442 1.00 97.38 86 SER A C 1
ATOM 714 O O . SER A 1 86 ? -5.598 6.528 16.315 1.00 97.38 86 SER A O 1
ATOM 716 N N . PHE A 1 87 ? -4.249 7.478 14.794 1.00 96.88 87 PHE A N 1
ATOM 717 C CA . PHE A 1 87 ? -4.685 8.848 15.037 1.00 96.88 87 PHE A CA 1
ATOM 718 C C . PHE A 1 87 ? -6.170 9.045 14.704 1.00 96.88 87 PHE A C 1
ATOM 720 O O . PHE A 1 87 ? -6.910 9.628 15.496 1.00 96.88 87 PHE A O 1
ATOM 727 N N . MET A 1 88 ? -6.641 8.499 13.580 1.00 95.44 88 MET A N 1
ATOM 728 C CA . MET A 1 88 ? -8.063 8.530 13.223 1.00 95.44 88 MET A CA 1
ATOM 729 C C . MET A 1 88 ? -8.931 7.809 14.256 1.00 95.44 88 MET A C 1
ATOM 731 O O . MET A 1 88 ? -9.955 8.343 14.680 1.00 95.44 88 MET A O 1
ATOM 735 N N . ILE A 1 89 ? -8.513 6.625 14.706 1.00 96.62 89 ILE A N 1
ATOM 736 C CA . ILE A 1 89 ? -9.204 5.884 15.766 1.00 96.62 89 ILE A CA 1
ATOM 737 C C . ILE A 1 89 ? -9.242 6.714 17.048 1.00 96.62 89 ILE A C 1
ATOM 739 O O . ILE A 1 89 ? -10.304 6.849 17.646 1.00 96.62 89 ILE A O 1
ATOM 743 N N . MET A 1 90 ? -8.128 7.336 17.436 1.00 96.12 90 MET A N 1
ATOM 744 C CA . MET A 1 90 ? -8.070 8.215 18.603 1.00 96.12 90 MET A CA 1
ATOM 745 C C . MET A 1 90 ? -9.072 9.375 18.504 1.00 96.12 90 MET A C 1
ATOM 747 O O . MET A 1 90 ? -9.774 9.641 19.477 1.00 96.12 90 MET A O 1
ATOM 751 N N . ILE A 1 91 ? -9.205 10.021 17.338 1.00 94.50 91 ILE A N 1
ATOM 752 C CA . ILE A 1 91 ? -10.224 11.061 17.103 1.00 94.50 91 ILE A CA 1
ATOM 753 C C . ILE A 1 91 ? -11.638 10.492 17.265 1.00 94.50 91 ILE A C 1
ATOM 755 O O . ILE A 1 91 ? -12.478 11.111 17.919 1.00 94.50 91 ILE A O 1
ATOM 759 N N . LEU A 1 92 ? -11.916 9.315 16.698 1.00 93.50 92 LEU A N 1
ATOM 760 C CA . LEU A 1 92 ? -13.227 8.677 16.826 1.00 93.50 92 LEU A CA 1
ATOM 761 C C . LEU A 1 92 ? -13.553 8.356 18.286 1.00 93.50 92 LEU A C 1
ATOM 763 O O . LEU A 1 92 ? -14.657 8.649 18.741 1.00 93.50 92 LEU A O 1
ATOM 767 N N . PHE A 1 93 ? -12.594 7.824 19.042 1.00 93.06 93 PHE A N 1
ATOM 768 C CA . PHE A 1 93 ? -12.759 7.629 20.478 1.00 93.06 93 PHE A CA 1
ATOM 769 C C . PHE A 1 93 ? -12.986 8.956 21.194 1.00 93.06 93 PHE A C 1
ATOM 771 O O . PHE A 1 93 ? -13.961 9.081 21.921 1.00 93.06 93 PHE A O 1
ATOM 778 N N . PHE A 1 94 ? -12.179 9.981 20.943 1.00 91.75 94 PHE A N 1
ATOM 779 C CA . PHE A 1 94 ? -12.370 11.286 21.572 1.00 91.75 94 PHE A CA 1
ATOM 780 C C . PHE A 1 94 ? -13.775 11.871 21.326 1.00 91.75 94 PHE A C 1
ATOM 782 O O . PHE A 1 94 ? -14.407 12.388 22.246 1.00 91.75 94 PHE A O 1
ATOM 789 N N . LEU A 1 95 ? -14.296 11.754 20.103 1.00 91.44 95 LEU A N 1
ATOM 790 C CA . LEU A 1 95 ? -15.588 12.329 19.732 1.00 91.44 95 LEU A CA 1
ATOM 791 C C . LEU A 1 95 ? -16.787 11.491 20.184 1.00 91.44 95 LEU A C 1
ATOM 793 O O . LEU A 1 95 ? -17.805 12.062 20.586 1.00 91.44 95 LEU A O 1
ATOM 797 N N . PHE A 1 96 ? -16.710 10.165 20.086 1.00 90.19 96 PHE A N 1
ATOM 798 C CA . PHE A 1 96 ? -17.867 9.279 20.259 1.00 90.19 96 PHE A CA 1
ATOM 799 C C . PHE A 1 96 ? -17.851 8.474 21.558 1.00 90.19 96 PHE A C 1
ATOM 801 O O . PHE A 1 96 ? -18.869 7.871 21.901 1.00 90.19 96 PHE A O 1
ATOM 808 N N . TYR A 1 97 ? -16.749 8.478 22.311 1.00 89.19 97 TYR A N 1
ATOM 809 C CA . TYR A 1 97 ? -16.672 7.736 23.562 1.00 89.19 97 TYR A CA 1
ATOM 810 C C . TYR A 1 97 ? -17.658 8.262 24.614 1.00 89.19 97 TYR A C 1
ATOM 812 O O . TYR A 1 97 ? -17.936 9.459 24.745 1.00 89.19 97 TYR A O 1
ATOM 820 N N . SER A 1 98 ? -18.185 7.319 25.389 1.00 87.88 98 SER A N 1
ATOM 821 C CA . SER A 1 98 ? -19.115 7.551 26.485 1.00 87.88 98 SER A CA 1
ATOM 822 C C . SER A 1 98 ? -18.819 6.578 27.615 1.00 87.88 98 SER A C 1
ATOM 824 O O . SER A 1 98 ? -18.496 5.410 27.384 1.00 87.88 98 SER A O 1
ATOM 826 N N . ASN A 1 99 ? -18.987 7.033 28.854 1.00 86.50 99 ASN A N 1
ATOM 827 C CA . ASN A 1 99 ? -18.875 6.159 30.022 1.00 86.50 99 ASN A CA 1
ATOM 828 C C . ASN A 1 99 ? -20.106 5.253 30.188 1.00 86.50 99 ASN A C 1
ATOM 830 O O . ASN A 1 99 ? -20.041 4.245 30.891 1.00 86.50 99 ASN A O 1
ATOM 834 N N . LYS A 1 100 ? -21.222 5.581 29.525 1.00 88.00 100 LYS A N 1
ATOM 835 C CA . LYS A 1 100 ? -22.459 4.803 29.599 1.00 88.00 100 LYS A CA 1
ATOM 836 C C . LYS A 1 100 ? -22.361 3.584 28.682 1.00 88.00 100 LYS A C 1
ATOM 838 O O . LYS A 1 100 ? -22.128 3.722 27.482 1.00 88.00 100 LYS A O 1
ATOM 843 N N . LYS A 1 101 ? -22.537 2.389 29.246 1.00 86.88 101 LYS A N 1
ATOM 844 C CA . LYS A 1 101 ? -22.528 1.129 28.491 1.00 86.88 101 LYS A CA 1
ATOM 845 C C . LYS A 1 101 ? -23.881 0.892 27.820 1.00 86.88 101 LYS A C 1
ATOM 847 O O . LYS A 1 101 ? -24.918 1.222 28.390 1.00 86.88 101 LYS A O 1
ATOM 852 N N . GLN A 1 102 ? -23.851 0.294 26.637 1.00 85.19 102 GLN A N 1
ATOM 853 C CA . GLN A 1 102 ? -25.014 -0.219 25.928 1.00 85.19 102 GLN A CA 1
ATOM 854 C C . GLN A 1 102 ? -24.939 -1.744 25.880 1.00 85.19 102 GLN A C 1
ATOM 856 O O . GLN A 1 102 ? -23.889 -2.313 25.579 1.00 85.19 102 GLN A O 1
ATOM 861 N N . ASN A 1 103 ? -26.064 -2.408 26.142 1.00 78.38 103 ASN A N 1
ATOM 862 C CA . ASN A 1 103 ? -26.174 -3.841 25.909 1.00 78.38 103 ASN A CA 1
ATOM 863 C C . ASN A 1 103 ? -26.374 -4.076 24.413 1.00 78.38 103 ASN A C 1
ATOM 865 O O . ASN A 1 103 ? -27.435 -3.775 23.867 1.00 78.38 103 ASN A O 1
ATOM 869 N N . ILE A 1 104 ? -25.345 -4.605 23.757 1.00 79.38 104 ILE A N 1
ATOM 870 C CA . ILE A 1 104 ? -25.414 -5.048 22.367 1.00 79.38 104 ILE A CA 1
ATOM 871 C C . ILE A 1 104 ? -25.434 -6.571 22.351 1.00 79.38 104 ILE A C 1
ATOM 873 O O . ILE A 1 104 ? -24.656 -7.220 23.050 1.00 79.38 104 ILE A O 1
ATOM 877 N N . LYS A 1 105 ? -26.340 -7.146 21.553 1.00 71.81 105 LYS A N 1
ATOM 878 C CA . LYS A 1 105 ? -26.318 -8.581 21.265 1.00 71.81 105 LYS A CA 1
ATOM 879 C C . LYS A 1 105 ? -25.145 -8.876 20.340 1.00 71.81 105 LYS A C 1
ATOM 881 O O . LYS A 1 105 ? -25.067 -8.330 19.245 1.00 71.81 105 LYS A O 1
ATOM 886 N N . TYR A 1 106 ? -24.259 -9.751 20.793 1.00 69.00 106 TYR A N 1
ATOM 887 C CA . TYR A 1 106 ? -23.101 -10.184 20.025 1.00 69.00 106 TYR A CA 1
ATOM 888 C C . TYR A 1 106 ? -23.523 -10.968 18.784 1.00 69.00 106 TYR A C 1
ATOM 890 O O . TYR A 1 106 ? -24.269 -11.943 18.895 1.00 69.00 106 TYR A O 1
ATOM 898 N N . TYR A 1 107 ? -22.988 -10.595 17.621 1.00 77.19 107 TYR A N 1
ATOM 899 C CA . TYR A 1 107 ? -23.021 -11.462 16.452 1.00 77.19 107 TYR A CA 1
ATOM 900 C C . TYR A 1 107 ? -21.800 -12.385 16.483 1.00 77.19 107 TYR A C 1
ATOM 902 O O . TYR A 1 107 ? -20.655 -11.948 16.377 1.00 77.19 107 TYR A O 1
ATOM 910 N N . THR A 1 108 ? -22.030 -13.688 16.635 1.00 76.62 108 THR A N 1
ATOM 911 C CA . THR A 1 108 ? -20.959 -14.697 16.709 1.00 76.62 108 THR A CA 1
ATOM 912 C C . THR A 1 108 ? -20.071 -14.720 15.462 1.00 76.62 108 THR A C 1
ATOM 914 O O . THR A 1 108 ? -18.885 -15.035 15.571 1.00 76.62 108 THR A O 1
ATOM 917 N N . GLY A 1 109 ? -20.598 -14.325 14.298 1.00 86.88 109 GLY A N 1
ATOM 918 C CA . GLY A 1 109 ? -19.844 -14.285 13.046 1.00 86.88 109 GLY A CA 1
ATOM 919 C C . GLY A 1 109 ? -18.768 -13.195 12.972 1.00 86.88 109 GLY A C 1
ATOM 920 O O . GLY A 1 109 ? -17.855 -13.331 12.165 1.00 86.88 109 GLY A O 1
ATOM 921 N N . GLU A 1 110 ? -18.786 -12.164 13.827 1.00 85.81 110 GLU A N 1
ATOM 922 C CA . GLU A 1 110 ? -17.734 -11.126 13.829 1.00 85.81 110 GLU A CA 1
ATOM 923 C C . GLU A 1 110 ? -16.354 -11.710 14.151 1.00 85.81 110 GLU A C 1
ATOM 925 O O . GLU A 1 110 ? -15.367 -11.387 13.491 1.00 85.81 110 GLU A O 1
ATOM 930 N N . LYS A 1 111 ? -16.285 -12.631 15.122 1.00 89.50 111 LYS A N 1
ATOM 931 C CA . LYS A 1 111 ? -15.035 -13.322 15.476 1.00 89.50 111 LYS A CA 1
ATOM 932 C C . LYS A 1 111 ? -14.517 -14.162 14.313 1.00 89.50 111 LYS A C 1
ATOM 934 O O . LYS A 1 111 ? -13.318 -14.177 14.056 1.00 89.50 111 LYS A O 1
ATOM 939 N N . PHE A 1 112 ? -15.421 -14.833 13.602 1.00 92.94 112 PHE A N 1
ATOM 940 C CA . PHE A 1 112 ? -15.078 -15.634 12.431 1.00 92.94 112 PHE A CA 1
ATOM 941 C C . PHE A 1 112 ? -14.524 -14.762 11.296 1.00 92.94 112 PHE A C 1
ATOM 943 O O . PHE A 1 112 ? -13.470 -15.073 10.746 1.00 92.94 112 PHE A O 1
ATOM 950 N N . ILE A 1 113 ? -15.168 -13.625 11.015 1.00 94.50 113 ILE A N 1
ATOM 951 C CA . ILE A 1 113 ? -14.676 -12.638 10.043 1.00 94.50 113 ILE A CA 1
ATOM 952 C C . ILE A 1 113 ? -13.283 -12.139 10.441 1.00 94.50 113 ILE A C 1
ATOM 954 O O . ILE A 1 113 ? -12.392 -12.075 9.598 1.00 94.50 113 ILE A O 1
ATOM 958 N N . PHE A 1 114 ? -13.061 -11.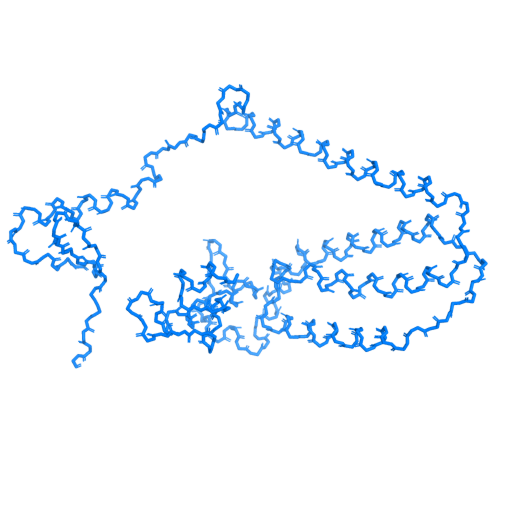828 11.720 1.00 94.75 114 PHE A N 1
ATOM 959 C CA . PHE A 1 114 ? -11.757 -11.361 12.190 1.00 94.75 114 PHE A CA 1
ATOM 960 C C . PHE A 1 114 ? -10.651 -12.415 12.025 1.00 94.75 114 PHE A C 1
ATOM 962 O O . PHE A 1 114 ? -9.545 -12.080 11.610 1.00 94.75 114 PHE A O 1
ATOM 969 N N . ILE A 1 115 ? -10.951 -13.694 12.274 1.00 95.88 115 ILE A N 1
ATOM 970 C CA . ILE A 1 115 ? -10.011 -14.799 12.029 1.00 95.88 115 ILE A CA 1
ATOM 971 C C . ILE A 1 115 ? -9.657 -14.891 10.539 1.00 95.88 115 ILE A C 1
ATOM 973 O O . ILE A 1 115 ? -8.480 -15.008 10.201 1.00 95.88 115 ILE A O 1
ATOM 977 N N . ILE A 1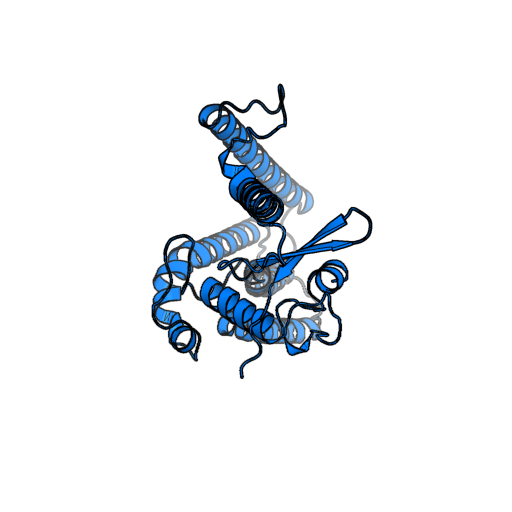 116 ? -10.645 -14.778 9.643 1.00 97.06 116 ILE A N 1
ATOM 978 C CA . ILE A 1 116 ? -10.395 -14.751 8.194 1.00 97.06 116 ILE A CA 1
ATOM 979 C C . ILE A 1 116 ? -9.485 -13.575 7.823 1.00 97.06 116 ILE A C 1
ATOM 981 O O . ILE A 1 116 ? -8.543 -13.756 7.056 1.00 97.06 116 ILE A O 1
ATOM 985 N N . LEU A 1 117 ? -9.716 -12.386 8.389 1.00 97.25 117 LEU A N 1
ATOM 986 C CA . LEU A 1 117 ? -8.865 -11.219 8.141 1.00 97.25 117 LEU A CA 1
ATOM 987 C C . LEU A 1 117 ? -7.417 -11.449 8.582 1.00 97.25 117 LEU A C 1
ATOM 989 O O . LEU A 1 117 ? -6.506 -11.020 7.880 1.00 97.25 117 LEU A O 1
ATOM 993 N N . ILE A 1 118 ? -7.191 -12.144 9.700 1.00 97.69 118 ILE A N 1
ATOM 994 C CA . ILE A 1 118 ? -5.839 -12.507 10.147 1.00 97.69 118 ILE A CA 1
ATOM 995 C C . ILE A 1 118 ? -5.179 -13.470 9.154 1.00 97.69 118 ILE A C 1
ATOM 997 O O . ILE A 1 118 ? -4.023 -13.264 8.794 1.00 97.69 118 ILE A O 1
ATOM 1001 N N . ILE A 1 119 ? -5.901 -14.489 8.677 1.00 98.12 119 ILE A N 1
ATOM 1002 C CA . ILE A 1 119 ? -5.375 -15.443 7.686 1.00 98.12 119 ILE A CA 1
ATOM 1003 C C . ILE A 1 119 ? -4.987 -14.711 6.395 1.00 98.12 119 ILE A C 1
ATOM 1005 O O . ILE A 1 119 ? -3.874 -14.885 5.901 1.00 98.12 119 ILE A O 1
ATOM 1009 N N . LEU A 1 120 ? -5.869 -13.843 5.892 1.00 97.69 120 LEU A N 1
ATOM 1010 C CA . LEU A 1 120 ? -5.602 -13.023 4.709 1.00 97.69 120 LEU A CA 1
ATOM 1011 C C . LEU A 1 120 ? -4.439 -12.053 4.928 1.00 97.69 120 LEU A C 1
ATOM 1013 O O . LEU A 1 120 ? -3.663 -11.812 4.014 1.00 97.69 120 LEU A O 1
ATOM 1017 N N . PHE A 1 121 ? -4.287 -11.503 6.133 1.00 98.00 121 PHE A N 1
ATOM 1018 C CA . PHE A 1 121 ? -3.158 -10.638 6.459 1.00 98.00 121 PHE A CA 1
ATOM 1019 C C . PHE A 1 121 ? -1.827 -11.393 6.457 1.00 98.00 121 PHE A C 1
ATOM 1021 O O . PHE A 1 121 ? -0.839 -10.860 5.960 1.00 98.00 121 PHE A O 1
ATOM 1028 N N . ILE A 1 122 ? -1.789 -12.620 6.983 1.00 97.62 122 ILE A N 1
ATOM 1029 C CA . ILE A 1 122 ? -0.580 -13.455 6.966 1.00 97.62 122 ILE A CA 1
ATOM 1030 C C . ILE A 1 122 ? -0.209 -13.826 5.527 1.00 97.62 122 ILE A C 1
ATOM 1032 O O . ILE A 1 122 ? 0.954 -13.693 5.152 1.00 97.62 122 ILE A O 1
ATOM 1036 N N . GLU A 1 123 ? -1.190 -14.239 4.721 1.00 95.88 123 GLU A N 1
ATOM 1037 C CA . GLU A 1 123 ? -1.000 -14.530 3.295 1.00 95.88 123 GLU A CA 1
ATOM 1038 C C . GLU A 1 123 ? -0.453 -13.302 2.554 1.00 95.88 123 GLU A C 1
ATOM 1040 O O . GLU A 1 123 ? 0.611 -13.371 1.935 1.00 95.88 123 GLU A O 1
ATOM 1045 N N . TRP A 1 124 ? -1.108 -12.152 2.725 1.00 96.44 124 TRP A N 1
ATOM 1046 C CA . TRP A 1 124 ? -0.680 -10.886 2.142 1.00 96.44 124 TRP A CA 1
ATOM 1047 C C . TRP A 1 124 ? 0.737 -10.502 2.573 1.00 96.44 124 TRP A C 1
ATOM 1049 O O . TRP A 1 124 ? 1.550 -10.103 1.740 1.00 96.44 124 TRP A O 1
ATOM 1059 N N . PHE A 1 125 ? 1.056 -10.616 3.864 1.00 97.12 125 PHE A N 1
ATOM 1060 C CA . PHE A 1 125 ? 2.363 -10.231 4.390 1.00 97.12 125 PHE A CA 1
ATOM 1061 C C . PHE A 1 125 ? 3.479 -11.134 3.859 1.00 97.12 125 PHE A C 1
ATOM 1063 O O . PHE A 1 125 ? 4.586 -10.663 3.606 1.00 97.12 125 PHE A O 1
ATOM 1070 N N . TYR A 1 126 ? 3.197 -12.423 3.676 1.00 95.62 126 TYR A N 1
ATOM 1071 C CA . TYR A 1 126 ? 4.179 -13.374 3.176 1.00 95.62 126 TYR A CA 1
ATOM 1072 C C . TYR A 1 126 ? 4.432 -13.219 1.670 1.00 95.62 126 TYR A C 1
ATOM 1074 O O . TYR A 1 126 ? 5.590 -13.182 1.241 1.00 95.62 126 TYR A O 1
ATOM 1082 N N . ASN A 1 127 ? 3.367 -13.090 0.874 1.00 93.06 127 ASN A N 1
ATOM 1083 C CA . ASN A 1 127 ? 3.464 -13.068 -0.585 1.00 93.06 127 ASN A CA 1
ATOM 1084 C C . ASN A 1 127 ? 3.677 -11.654 -1.132 1.00 93.06 127 ASN A C 1
ATOM 1086 O O . ASN A 1 127 ? 4.577 -11.412 -1.936 1.00 93.06 127 ASN A O 1
ATOM 1090 N N . HIS A 1 128 ? 2.866 -10.692 -0.689 1.00 93.69 128 HIS A N 1
ATOM 1091 C CA . HIS A 1 128 ? 2.766 -9.381 -1.325 1.00 93.69 128 HIS A CA 1
ATOM 1092 C C . HIS A 1 128 ? 2.704 -8.210 -0.327 1.00 93.69 128 HIS A C 1
ATOM 1094 O O . HIS A 1 128 ? 1.748 -7.430 -0.392 1.00 93.69 128 HIS A O 1
ATOM 1100 N N . PRO A 1 129 ? 3.726 -7.991 0.534 1.00 96.38 129 PRO A N 1
ATOM 1101 C CA . PRO A 1 129 ? 3.719 -6.998 1.621 1.00 96.38 129 PRO A CA 1
ATOM 1102 C C . PRO A 1 129 ? 3.825 -5.529 1.149 1.00 96.38 129 PRO A C 1
ATOM 1104 O O . PRO A 1 129 ? 4.549 -4.707 1.706 1.00 96.38 129 PRO A O 1
ATOM 1107 N N . SER A 1 130 ? 3.079 -5.146 0.114 1.00 95.69 130 SER A N 1
ATOM 1108 C CA . SER A 1 130 ? 2.872 -3.766 -0.312 1.00 95.69 130 SER A CA 1
ATOM 1109 C C . SER A 1 130 ? 1.465 -3.319 0.044 1.00 95.69 130 SER A C 1
ATOM 1111 O O . SER A 1 130 ? 0.488 -3.986 -0.295 1.00 95.69 130 SER A O 1
ATOM 1113 N N . LEU A 1 131 ? 1.333 -2.133 0.637 1.00 96.69 131 LEU A N 1
ATOM 1114 C CA . LEU A 1 131 ? 0.033 -1.536 0.952 1.00 96.69 131 LEU A CA 1
ATOM 1115 C C . LEU A 1 131 ? -0.881 -1.446 -0.281 1.00 96.69 131 LEU A C 1
ATOM 1117 O O . LEU A 1 131 ? -2.089 -1.639 -0.175 1.00 96.69 131 LEU A O 1
ATOM 1121 N N . ARG A 1 132 ? -0.294 -1.214 -1.465 1.00 94.06 132 ARG A N 1
ATOM 1122 C CA . ARG A 1 132 ? -1.014 -1.120 -2.747 1.00 94.06 132 ARG A CA 1
ATOM 1123 C C . ARG A 1 132 ? -1.655 -2.436 -3.184 1.00 94.06 132 ARG A C 1
ATOM 1125 O O . ARG A 1 132 ? -2.638 -2.403 -3.912 1.00 94.06 132 ARG A O 1
ATOM 1132 N N . TYR A 1 133 ? -1.117 -3.570 -2.748 1.00 92.69 133 TYR A N 1
ATOM 1133 C CA . TYR A 1 133 ? -1.607 -4.900 -3.107 1.00 92.69 133 TYR A CA 1
ATOM 1134 C C . TYR A 1 133 ? -2.577 -5.423 -2.039 1.00 92.69 133 TYR A C 1
ATOM 1136 O O . TYR A 1 133 ? -2.421 -6.520 -1.528 1.00 92.69 133 TYR A O 1
ATOM 1144 N N . GLY A 1 134 ? -3.557 -4.598 -1.651 1.00 91.88 134 GLY A N 1
ATOM 1145 C CA . GLY A 1 134 ? -4.600 -4.951 -0.674 1.00 91.88 134 GLY A CA 1
ATOM 1146 C C . GLY A 1 134 ? -4.267 -4.657 0.795 1.00 91.88 134 GLY A C 1
ATOM 1147 O O . GLY A 1 134 ? -5.177 -4.614 1.625 1.00 91.88 134 GLY A O 1
ATOM 1148 N N . GLY A 1 135 ? -3.004 -4.360 1.116 1.00 96.56 135 GLY A N 1
ATOM 1149 C CA . GLY A 1 135 ? -2.565 -4.094 2.489 1.00 96.56 135 GLY A CA 1
ATOM 1150 C C . GLY A 1 135 ? -3.259 -2.903 3.155 1.00 96.56 135 GLY A C 1
ATOM 1151 O O . GLY A 1 135 ? -3.569 -2.981 4.341 1.00 96.56 135 GLY A O 1
ATOM 1152 N N . TYR A 1 136 ? -3.576 -1.834 2.406 1.00 97.06 136 TYR A N 1
ATOM 1153 C CA . TYR A 1 136 ? -4.357 -0.705 2.937 1.00 97.06 136 TYR A CA 1
ATOM 1154 C C . TYR A 1 136 ? -5.695 -1.172 3.524 1.00 97.06 136 TYR A C 1
ATOM 1156 O O . TYR A 1 136 ? -6.023 -0.838 4.661 1.00 97.06 136 TYR A O 1
ATOM 1164 N N . SER A 1 137 ? -6.451 -1.967 2.765 1.00 96.44 137 SER A N 1
ATOM 1165 C CA . SER A 1 137 ? -7.766 -2.452 3.185 1.00 96.44 137 SER A CA 1
ATOM 1166 C C . SER A 1 137 ? -7.660 -3.427 4.356 1.00 96.44 137 SER A C 1
ATOM 1168 O O . SER A 1 137 ? -8.386 -3.276 5.336 1.00 96.44 137 SER A O 1
ATOM 1170 N N . LEU A 1 138 ? -6.741 -4.398 4.281 1.00 97.06 138 LEU A N 1
ATOM 1171 C CA . LEU A 1 138 ? -6.579 -5.426 5.314 1.00 97.06 138 LEU A CA 1
ATOM 1172 C C . LEU A 1 138 ? -6.174 -4.825 6.662 1.00 97.06 138 LEU A C 1
ATOM 1174 O O . LEU A 1 138 ? -6.833 -5.080 7.668 1.00 97.06 138 LEU A O 1
ATOM 1178 N N . ILE A 1 139 ? -5.138 -3.981 6.682 1.00 97.69 139 ILE A N 1
ATOM 1179 C CA . ILE A 1 139 ? -4.664 -3.342 7.917 1.00 97.69 139 ILE A CA 1
ATOM 1180 C C . ILE A 1 139 ? -5.749 -2.419 8.489 1.00 97.69 139 ILE A C 1
ATOM 1182 O O . ILE A 1 139 ? -6.014 -2.478 9.686 1.00 97.69 139 ILE A O 1
ATOM 1186 N N . CYS A 1 140 ? -6.438 -1.623 7.658 1.00 97.25 140 CYS A N 1
ATOM 1187 C CA . CYS A 1 140 ? -7.579 -0.821 8.116 1.00 97.25 140 CYS A CA 1
ATOM 1188 C C . CYS A 1 140 ? -8.635 -1.680 8.819 1.00 97.25 140 CYS A C 1
ATOM 1190 O O . CYS A 1 140 ? -9.058 -1.340 9.919 1.00 97.25 140 CYS A O 1
ATOM 1192 N N . LEU A 1 141 ? -9.059 -2.790 8.209 1.00 97.06 141 LEU A N 1
ATOM 1193 C CA . LEU A 1 141 ? -10.097 -3.656 8.775 1.00 97.06 141 LEU A CA 1
ATOM 1194 C C . LEU A 1 141 ? -9.656 -4.306 10.090 1.00 97.06 141 LEU A C 1
ATOM 1196 O O . LEU A 1 141 ? -10.452 -4.366 11.028 1.00 97.06 141 LEU A O 1
ATOM 1200 N N . LEU A 1 142 ? -8.391 -4.724 10.191 1.00 97.31 142 LEU A N 1
ATOM 1201 C CA . LEU A 1 142 ? -7.830 -5.281 11.425 1.00 97.31 142 LEU A CA 1
ATOM 1202 C C . LEU A 1 142 ? -7.875 -4.293 12.598 1.00 97.31 142 LEU A C 1
ATOM 1204 O O . LEU A 1 142 ? -8.062 -4.716 13.734 1.00 97.31 142 LEU A O 1
ATOM 1208 N N . PHE A 1 143 ? -7.736 -2.991 12.341 1.00 97.19 143 PHE A N 1
ATOM 1209 C CA . PHE A 1 143 ? -7.804 -1.954 13.375 1.00 97.19 143 PHE A CA 1
ATOM 1210 C C . PHE A 1 143 ? -9.229 -1.438 13.614 1.00 97.19 143 PHE A C 1
ATOM 1212 O O . PHE A 1 143 ? -9.642 -1.220 14.756 1.00 97.19 143 PHE A O 1
ATOM 1219 N N . PHE A 1 144 ? -10.002 -1.242 12.547 1.00 95.94 144 PHE A N 1
ATOM 1220 C CA . PHE A 1 144 ? -11.342 -0.674 12.627 1.00 95.94 144 PHE A CA 1
ATOM 1221 C C . PHE A 1 144 ? -12.365 -1.644 13.195 1.00 95.94 144 PHE A C 1
ATOM 1223 O O . PHE A 1 144 ? -13.251 -1.186 13.911 1.00 95.94 144 PHE A O 1
ATOM 1230 N N . LEU A 1 145 ? -12.258 -2.952 12.942 1.00 94.19 145 LEU A N 1
ATOM 1231 C CA . LEU A 1 145 ? -13.232 -3.905 13.476 1.00 94.19 145 LEU A CA 1
ATOM 1232 C C . LEU A 1 145 ? -13.192 -3.956 15.021 1.00 94.19 145 LEU A C 1
ATOM 1234 O O . LEU A 1 145 ? -14.241 -3.753 15.637 1.00 94.19 145 LEU A O 1
ATOM 1238 N N . PRO A 1 146 ? -12.021 -4.087 15.685 1.00 92.88 146 PRO A N 1
ATOM 1239 C CA . PRO A 1 146 ? -11.941 -3.977 17.143 1.00 92.88 146 PRO A CA 1
ATOM 1240 C C . PRO A 1 146 ? -12.346 -2.596 17.671 1.00 92.88 146 PRO A C 1
ATOM 1242 O O . PRO A 1 146 ? -13.063 -2.506 18.667 1.00 92.88 146 PRO A O 1
ATOM 1245 N N . ALA A 1 147 ? -11.923 -1.510 17.013 1.00 94.25 147 ALA A N 1
ATOM 1246 C CA . ALA A 1 147 ? -12.280 -0.154 17.434 1.00 94.25 147 ALA A CA 1
ATOM 1247 C C . ALA A 1 147 ? -13.797 0.091 17.366 1.00 94.25 147 ALA A C 1
ATOM 1249 O O . ALA A 1 147 ? -14.384 0.642 18.298 1.00 94.25 147 ALA A O 1
ATOM 1250 N N . SER A 1 148 ? -14.436 -0.363 16.286 1.00 91.94 148 SER A N 1
ATOM 1251 C CA . SER A 1 148 ? -15.883 -0.291 16.087 1.00 91.94 148 SER A CA 1
ATOM 1252 C C . SER A 1 148 ? -16.622 -1.105 17.139 1.00 91.94 148 SER A C 1
ATOM 1254 O O . SER A 1 148 ? -17.561 -0.589 17.739 1.00 91.94 148 SER A O 1
ATOM 1256 N N . TYR A 1 149 ? -16.155 -2.319 17.436 1.00 89.88 149 TYR A N 1
ATOM 1257 C CA . TYR A 1 149 ? -16.709 -3.137 18.511 1.00 89.88 149 TYR A CA 1
ATOM 1258 C C . TYR A 1 149 ? -16.665 -2.403 19.860 1.00 89.88 149 TYR A C 1
ATOM 1260 O O . TYR A 1 149 ? -17.685 -2.271 20.539 1.00 89.88 149 TYR A O 1
ATOM 1268 N N . LEU A 1 150 ? -15.504 -1.856 20.233 1.00 90.94 150 LEU A N 1
ATOM 1269 C CA . LEU A 1 150 ? -15.333 -1.136 21.496 1.00 90.94 150 LEU A CA 1
ATOM 1270 C C . LEU A 1 150 ? -16.249 0.090 21.597 1.00 90.94 150 LEU A C 1
ATOM 1272 O O . LEU A 1 150 ? -16.884 0.283 22.635 1.00 90.94 150 LEU A O 1
ATOM 1276 N N . LEU A 1 151 ? -16.341 0.891 20.532 1.00 90.44 151 LEU A N 1
ATOM 1277 C CA . LEU A 1 151 ? -17.226 2.057 20.478 1.00 90.44 151 LEU A CA 1
ATOM 1278 C C . LEU A 1 151 ? -18.703 1.669 20.467 1.00 90.44 151 LEU A C 1
ATOM 1280 O O . LEU A 1 151 ? -19.497 2.323 21.137 1.00 90.44 151 LEU A O 1
ATOM 1284 N N . GLY A 1 152 ? -19.062 0.586 19.777 1.00 89.06 152 GLY A N 1
ATOM 1285 C CA . GLY A 1 152 ? -20.424 0.070 19.727 1.00 89.06 152 GLY A CA 1
ATOM 1286 C C . GLY A 1 152 ? -20.962 -0.237 21.120 1.00 89.06 152 GLY A C 1
ATOM 1287 O O . GLY A 1 152 ? -22.082 0.135 21.441 1.00 89.06 152 GLY A O 1
ATOM 1288 N N . THR A 1 153 ? -20.154 -0.816 22.014 1.00 88.25 153 THR A N 1
ATOM 1289 C CA . THR A 1 153 ? -20.598 -1.111 23.395 1.00 88.25 153 THR A CA 1
ATOM 1290 C C . THR A 1 153 ? -20.929 0.123 24.249 1.00 88.25 153 THR A C 1
ATOM 1292 O O . THR A 1 153 ? -21.309 -0.016 25.418 1.00 88.25 153 THR A O 1
ATOM 1295 N N . LYS A 1 154 ? -20.760 1.338 23.721 1.00 88.12 154 LYS A N 1
ATOM 1296 C CA . LYS A 1 154 ? -21.013 2.595 24.422 1.00 88.12 154 LYS A CA 1
ATOM 1297 C C . LYS A 1 154 ? -22.272 3.257 23.879 1.00 88.12 154 LYS A C 1
ATOM 1299 O O . LYS A 1 154 ? -22.480 3.334 22.675 1.00 88.12 154 LYS A O 1
ATOM 1304 N N . LEU A 1 155 ? -23.089 3.801 24.780 1.00 85.06 155 LEU A N 1
ATOM 1305 C CA . LEU A 1 155 ? -24.208 4.644 24.375 1.00 85.06 155 LEU A CA 1
ATOM 1306 C C . LEU A 1 155 ? -23.669 5.927 23.732 1.00 85.06 155 LEU A C 1
ATOM 1308 O O . LEU A 1 155 ? -22.762 6.546 24.298 1.00 85.06 155 LEU A O 1
ATOM 1312 N N . PRO A 1 156 ? -24.237 6.369 22.603 1.00 78.44 156 PRO A N 1
ATOM 1313 C CA . PRO A 1 156 ? -23.750 7.546 21.908 1.00 78.44 156 PRO A CA 1
ATOM 1314 C C . PRO A 1 156 ? -23.827 8.797 22.784 1.00 78.44 156 PRO A C 1
ATOM 1316 O O . PRO A 1 156 ? -24.827 9.056 23.454 1.00 78.44 156 PRO A O 1
ATOM 1319 N N . ASN A 1 157 ? -22.750 9.583 22.776 1.00 78.31 157 ASN A N 1
ATOM 1320 C CA . ASN A 1 157 ? -22.662 10.826 23.532 1.00 78.31 157 ASN A CA 1
ATOM 1321 C C . ASN A 1 157 ? -22.969 12.036 22.635 1.00 78.31 157 ASN A C 1
ATOM 1323 O O . ASN A 1 157 ? -22.234 12.307 21.682 1.00 78.31 157 ASN A O 1
ATOM 1327 N N . GLY A 1 158 ? -24.008 12.802 22.970 1.00 81.88 158 GLY A N 1
ATOM 1328 C CA . GLY A 1 158 ? -24.406 14.003 22.231 1.00 81.88 158 GLY A CA 1
ATOM 1329 C C . GLY A 1 158 ? -24.995 13.713 20.844 1.00 81.88 158 GLY A C 1
ATOM 1330 O O . GLY A 1 158 ? -25.363 12.583 20.525 1.00 81.88 158 GLY A O 1
ATOM 1331 N N . ASN A 1 159 ? -25.097 14.750 20.007 1.00 88.25 159 ASN A N 1
ATOM 1332 C CA . ASN A 1 159 ? -25.662 14.620 18.665 1.00 88.25 159 ASN A CA 1
ATOM 1333 C C . ASN A 1 159 ? -24.655 13.965 17.700 1.00 88.25 159 ASN A C 1
ATOM 1335 O O . ASN A 1 159 ? -23.761 14.627 17.169 1.00 88.25 159 ASN A O 1
ATOM 1339 N N . ILE A 1 160 ? -24.815 12.656 17.480 1.00 89.06 160 ILE A N 1
ATOM 1340 C CA . ILE A 1 160 ? -23.981 11.851 16.574 1.00 89.06 160 ILE A CA 1
ATOM 1341 C C . ILE A 1 160 ? -23.970 12.454 15.170 1.00 89.06 160 ILE A C 1
ATOM 1343 O O . ILE A 1 160 ? -22.900 12.604 14.591 1.00 89.06 160 ILE A O 1
ATOM 1347 N N . GLN A 1 161 ? -25.141 12.829 14.642 1.00 91.31 161 GLN A N 1
ATOM 1348 C CA . GLN A 1 161 ? -25.270 13.318 13.268 1.00 91.31 161 GLN A CA 1
ATOM 1349 C C . GLN A 1 161 ? -24.420 14.566 13.051 1.00 91.31 161 GLN A C 1
ATOM 1351 O O . GLN A 1 161 ? -23.687 14.642 12.070 1.00 91.31 161 GLN A O 1
ATOM 1356 N N . LEU A 1 162 ? -24.457 15.503 14.003 1.00 93.00 162 LEU A N 1
ATOM 1357 C CA . LEU A 1 162 ? -23.641 16.711 13.939 1.00 93.00 162 LEU A CA 1
ATOM 1358 C C . LEU A 1 162 ? -22.149 16.363 13.891 1.00 93.00 162 LEU A C 1
ATOM 1360 O O . LEU A 1 162 ? -21.457 16.801 12.979 1.00 93.00 162 LEU A O 1
ATOM 1364 N N . LYS A 1 163 ? -21.667 15.521 14.815 1.00 92.06 163 LYS A N 1
ATOM 1365 C CA . LYS A 1 163 ? -20.256 15.095 14.865 1.00 92.06 163 LYS A CA 1
ATOM 1366 C C . LYS A 1 163 ? -19.824 14.403 13.570 1.00 92.06 163 LYS A C 1
ATOM 1368 O O . LYS A 1 163 ? -18.744 14.683 13.052 1.00 92.06 163 LYS A O 1
ATOM 1373 N N . THR A 1 164 ? -20.669 13.528 13.027 1.00 92.75 164 THR A N 1
ATOM 1374 C CA . THR A 1 164 ? -20.412 12.829 11.764 1.00 92.75 164 THR A CA 1
ATOM 1375 C C . THR A 1 164 ? -20.350 13.801 10.588 1.00 92.75 164 THR A C 1
ATOM 1377 O O . THR A 1 164 ? -19.390 13.751 9.821 1.00 92.75 164 THR A O 1
ATOM 1380 N N . TYR A 1 165 ? -21.303 14.730 10.462 1.00 95.38 165 TYR A N 1
ATOM 1381 C CA . TYR A 1 165 ? -21.268 15.741 9.403 1.00 95.38 165 TYR A CA 1
ATOM 1382 C C . TYR A 1 165 ? -20.060 16.670 9.527 1.00 95.38 165 TYR A C 1
ATOM 1384 O O . TYR A 1 165 ? -19.445 16.987 8.512 1.00 95.38 165 TYR A O 1
ATOM 1392 N N . THR A 1 166 ? -19.654 17.039 10.746 1.00 93.88 166 THR A N 1
ATOM 1393 C CA . THR A 1 166 ? -18.425 17.809 10.977 1.00 93.88 166 THR A CA 1
ATOM 1394 C C . THR A 1 166 ? -17.189 17.063 10.474 1.00 93.88 166 THR A C 1
ATOM 1396 O O . THR A 1 166 ? -16.362 17.663 9.792 1.00 93.88 166 THR A O 1
ATOM 1399 N N . LEU A 1 167 ? -17.067 15.758 10.745 1.00 94.31 167 LEU A N 1
ATOM 1400 C CA . LEU A 1 167 ? -15.946 14.946 10.255 1.00 94.31 167 LEU A CA 1
ATOM 1401 C C . LEU A 1 167 ? -15.937 14.821 8.728 1.00 94.31 167 LEU A C 1
ATOM 1403 O O . LEU A 1 167 ? -14.877 14.941 8.109 1.00 94.31 167 LEU A O 1
ATOM 1407 N N . ILE A 1 168 ? -17.103 14.604 8.114 1.00 95.88 168 ILE A N 1
ATOM 1408 C CA . ILE A 1 168 ? -17.232 14.515 6.654 1.00 95.88 168 ILE A CA 1
ATOM 1409 C C . ILE A 1 168 ? -16.840 15.851 6.018 1.00 95.88 168 ILE A C 1
ATOM 1411 O O . ILE A 1 168 ? -16.015 15.876 5.105 1.00 95.88 168 ILE A O 1
ATOM 1415 N N . PHE A 1 169 ? -17.376 16.960 6.532 1.00 97.12 169 PHE A N 1
ATOM 1416 C CA . PHE A 1 169 ? -17.065 18.298 6.039 1.00 97.12 169 PHE A CA 1
ATOM 1417 C C . PHE A 1 169 ? -15.577 18.622 6.183 1.00 97.12 169 PHE A C 1
ATOM 1419 O O . PHE A 1 169 ? -14.958 19.058 5.217 1.00 97.12 169 PHE A O 1
ATOM 1426 N N . LEU A 1 170 ? -14.977 18.347 7.345 1.00 95.62 170 LEU A N 1
ATOM 1427 C CA . LEU A 1 170 ? -13.545 18.548 7.576 1.00 95.62 170 LEU A CA 1
ATOM 1428 C C . LEU A 1 170 ? -12.695 17.728 6.596 1.00 95.62 170 LEU A C 1
ATOM 1430 O O . LEU A 1 170 ? -11.732 18.242 6.029 1.00 95.62 170 LEU A O 1
ATOM 1434 N N . THR A 1 171 ? -13.068 16.468 6.360 1.00 95.00 171 THR A N 1
ATOM 1435 C CA . THR A 1 171 ? -12.359 15.585 5.424 1.00 95.00 171 THR A CA 1
ATOM 1436 C C . THR A 1 171 ? -12.428 16.121 3.997 1.00 95.00 171 THR A C 1
ATOM 1438 O O . THR A 1 171 ? -11.398 16.225 3.329 1.00 95.00 171 THR A O 1
ATOM 1441 N N . LEU A 1 172 ? -13.624 16.509 3.539 1.00 97.44 172 LEU A N 1
ATOM 1442 C CA . LEU A 1 172 ? -13.820 17.116 2.222 1.00 97.44 172 LEU A CA 1
ATOM 1443 C C . LEU A 1 172 ? -13.041 18.426 2.099 1.00 97.44 172 LEU A C 1
ATOM 1445 O O . LEU A 1 172 ? -12.331 18.623 1.117 1.00 97.44 172 LEU A O 1
ATOM 1449 N N . PHE A 1 173 ? -13.106 19.286 3.112 1.00 97.50 173 PHE A N 1
ATOM 1450 C CA . PHE A 1 173 ? -12.380 20.549 3.147 1.00 97.50 173 PHE A CA 1
ATOM 1451 C C . PHE A 1 173 ? -10.864 20.348 3.009 1.00 97.50 173 PHE A C 1
ATOM 1453 O O . PHE A 1 173 ? -10.234 20.987 2.162 1.00 97.50 173 PHE A O 1
ATOM 1460 N N . ILE A 1 174 ? -10.275 19.426 3.780 1.00 96.38 174 ILE A N 1
ATOM 1461 C CA . ILE A 1 174 ? -8.844 19.094 3.688 1.00 96.38 174 ILE A CA 1
ATOM 1462 C C . ILE A 1 174 ? -8.518 18.521 2.305 1.00 96.38 174 ILE A C 1
ATOM 1464 O O . ILE A 1 174 ? -7.526 18.921 1.691 1.00 96.38 174 ILE A O 1
ATOM 1468 N N . PHE A 1 175 ? -9.347 17.604 1.798 1.00 96.25 175 PHE A N 1
ATOM 1469 C CA . PHE A 1 175 ? -9.157 16.996 0.484 1.00 96.25 175 PHE A CA 1
ATOM 1470 C C . PHE A 1 175 ? -9.146 18.054 -0.624 1.00 96.25 175 PHE A C 1
ATOM 1472 O O . PHE A 1 175 ? -8.188 18.112 -1.396 1.00 96.25 175 PHE A O 1
ATOM 1479 N N . PHE A 1 176 ? -10.156 18.923 -0.685 1.00 97.44 176 PHE A N 1
ATOM 1480 C CA . PHE A 1 176 ? -10.223 19.989 -1.684 1.00 97.44 176 PHE A CA 1
ATOM 1481 C C . PHE A 1 176 ? -9.065 20.975 -1.540 1.00 97.44 176 PHE A C 1
ATOM 1483 O O . PHE A 1 176 ? -8.400 21.259 -2.533 1.00 97.44 176 PHE A O 1
ATOM 1490 N N . SER A 1 177 ? -8.744 21.413 -0.320 1.00 97.56 177 SER A N 1
ATOM 1491 C CA . SER A 1 177 ? -7.637 22.349 -0.079 1.00 97.56 177 SER A CA 1
ATOM 1492 C C . SER A 1 177 ? -6.297 21.798 -0.579 1.00 97.56 177 SER A C 1
ATOM 1494 O O . SER A 1 177 ? -5.570 22.483 -1.297 1.00 97.56 177 SER A O 1
ATOM 1496 N N . ARG A 1 178 ? -5.982 20.528 -0.277 1.00 96.38 178 ARG A N 1
ATOM 1497 C CA . ARG A 1 178 ? -4.742 19.885 -0.749 1.00 96.38 178 ARG A CA 1
ATOM 1498 C C . ARG A 1 178 ? -4.723 19.683 -2.261 1.00 96.38 178 ARG A C 1
ATOM 1500 O O . ARG A 1 178 ? -3.663 19.797 -2.871 1.00 96.38 178 ARG A O 1
ATOM 1507 N N . ASN A 1 179 ? -5.866 19.366 -2.866 1.00 95.19 179 ASN A N 1
ATOM 1508 C CA . ASN A 1 179 ? -5.953 19.208 -4.316 1.00 95.19 179 ASN A CA 1
ATOM 1509 C C . ASN A 1 179 ? -5.780 20.546 -5.040 1.00 95.19 179 ASN A C 1
ATOM 1511 O O . ASN A 1 179 ? -5.057 20.588 -6.031 1.00 95.19 179 ASN A O 1
ATOM 1515 N N . ILE A 1 180 ? -6.371 21.628 -4.528 1.00 94.38 180 ILE A N 1
ATOM 1516 C CA . ILE A 1 180 ? -6.168 22.982 -5.059 1.00 94.38 180 ILE A CA 1
ATOM 1517 C C . ILE A 1 180 ? -4.684 23.358 -4.973 1.00 94.38 180 ILE A C 1
ATOM 1519 O O . ILE A 1 180 ? -4.099 23.755 -5.978 1.00 94.38 180 ILE A O 1
ATOM 1523 N N . ASP A 1 181 ? -4.047 23.157 -3.816 1.00 95.31 181 ASP A N 1
ATOM 1524 C CA . ASP A 1 181 ? -2.612 23.419 -3.643 1.00 95.31 181 ASP A CA 1
ATOM 1525 C C . ASP A 1 181 ? -1.748 22.591 -4.613 1.00 95.31 181 ASP A C 1
ATOM 1527 O O . ASP A 1 181 ? -0.842 23.127 -5.255 1.00 95.31 181 ASP A O 1
ATOM 1531 N N . ARG A 1 182 ? -2.064 21.301 -4.804 1.00 93.50 182 ARG A N 1
ATOM 1532 C CA . ARG A 1 182 ? -1.390 20.451 -5.798 1.00 93.50 182 ARG A CA 1
ATOM 1533 C C . ARG A 1 182 ? -1.540 21.012 -7.212 1.00 93.50 182 ARG A C 1
ATOM 1535 O O . ARG A 1 182 ? -0.537 21.133 -7.905 1.00 93.50 182 ARG A O 1
ATOM 1542 N N . ILE A 1 183 ? -2.755 21.375 -7.624 1.00 90.38 183 ILE A N 1
ATOM 1543 C CA . ILE A 1 183 ? -3.023 21.912 -8.966 1.00 90.38 183 ILE A CA 1
ATOM 1544 C C . ILE A 1 183 ? -2.260 23.223 -9.183 1.00 90.38 183 ILE A C 1
ATOM 1546 O O . ILE A 1 183 ? -1.637 23.401 -10.225 1.00 90.38 183 ILE A O 1
ATOM 1550 N N . ILE A 1 184 ? -2.232 24.120 -8.191 1.00 91.62 184 ILE A N 1
ATOM 1551 C CA . ILE A 1 184 ? -1.467 25.374 -8.272 1.00 91.62 184 ILE A CA 1
ATOM 1552 C C . ILE A 1 184 ? 0.033 25.086 -8.426 1.00 91.62 184 ILE A C 1
ATOM 1554 O O . ILE A 1 184 ? 0.701 25.714 -9.250 1.00 91.62 184 ILE A O 1
ATOM 1558 N N . LYS A 1 185 ? 0.575 24.136 -7.654 1.00 92.31 185 LYS A N 1
ATOM 1559 C CA . LYS A 1 185 ? 1.986 23.726 -7.743 1.00 92.31 185 LYS A CA 1
ATOM 1560 C C . LYS A 1 185 ? 2.323 23.104 -9.096 1.00 92.31 185 LYS A C 1
ATOM 1562 O O . LYS A 1 185 ? 3.355 23.437 -9.670 1.00 92.31 185 LYS A O 1
ATOM 1567 N N . GLU A 1 186 ? 1.469 22.225 -9.611 1.00 88.25 186 GLU A N 1
ATOM 1568 C CA . GLU A 1 186 ? 1.657 21.572 -10.910 1.00 88.25 186 GLU A CA 1
ATOM 1569 C C . GLU A 1 186 ? 1.549 22.568 -12.067 1.00 88.25 186 GLU A C 1
ATOM 1571 O O . GLU A 1 186 ? 2.406 22.546 -12.950 1.00 88.25 186 GLU A O 1
ATOM 1576 N N . ASN A 1 187 ? 0.587 23.497 -12.023 1.00 88.06 187 ASN A N 1
ATOM 1577 C CA . ASN A 1 187 ? 0.462 24.558 -13.021 1.00 88.06 187 ASN A CA 1
ATOM 1578 C C . ASN A 1 187 ? 1.736 25.418 -13.065 1.00 88.06 187 ASN A C 1
ATOM 1580 O O . ASN A 1 187 ? 2.325 25.595 -14.127 1.00 88.06 187 ASN A O 1
ATOM 1584 N N . LYS A 1 188 ? 2.249 25.847 -11.901 1.00 89.62 188 LYS A N 1
ATOM 1585 C CA . LYS A 1 188 ? 3.517 26.593 -11.815 1.00 89.62 188 LYS A CA 1
ATOM 1586 C C . LYS A 1 188 ? 4.725 25.785 -12.301 1.00 89.62 188 LYS A C 1
ATOM 1588 O O . LYS A 1 188 ? 5.584 26.335 -12.980 1.00 89.62 188 LYS A O 1
ATOM 1593 N N . LYS A 1 189 ? 4.815 24.496 -11.950 1.00 89.62 189 LYS A N 1
ATOM 1594 C CA . LYS A 1 189 ? 5.973 23.645 -12.273 1.00 89.62 189 LYS A CA 1
ATOM 1595 C C . LYS A 1 189 ? 6.039 23.266 -13.753 1.00 89.62 189 LYS A C 1
ATOM 1597 O O . LYS A 1 189 ? 7.128 23.222 -14.315 1.00 89.62 189 LYS A O 1
ATOM 1602 N N . TYR A 1 190 ? 4.899 22.954 -14.364 1.00 84.50 190 TYR A N 1
ATOM 1603 C CA . TYR A 1 190 ? 4.836 22.416 -15.727 1.00 84.50 190 T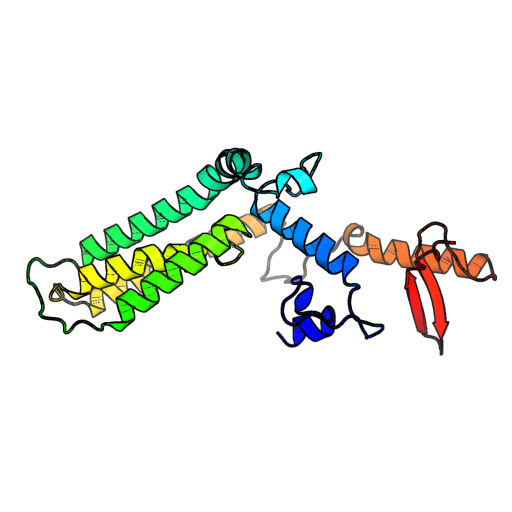YR A CA 1
ATOM 1604 C C . TYR A 1 190 ? 4.315 23.428 -16.760 1.00 84.50 190 TYR A C 1
ATOM 1606 O O . TYR A 1 190 ? 4.261 23.113 -17.954 1.00 84.50 190 TYR A O 1
ATOM 1614 N N . ASN A 1 191 ? 3.953 24.640 -16.318 1.00 83.81 191 ASN A N 1
ATOM 1615 C CA . ASN A 1 191 ? 3.266 25.651 -17.122 1.00 83.81 191 ASN A CA 1
ATOM 1616 C C . ASN A 1 191 ? 2.079 25.021 -17.872 1.00 83.81 191 ASN A C 1
ATOM 1618 O O . ASN A 1 191 ? 2.024 25.019 -19.108 1.00 83.81 191 ASN A O 1
ATOM 1622 N N . TYR A 1 192 ? 1.230 24.343 -17.096 1.00 80.94 192 TYR A N 1
ATOM 1623 C CA . TYR A 1 192 ? 0.082 23.570 -17.555 1.00 80.94 192 TYR A CA 1
ATOM 1624 C C . TYR A 1 192 ? -1.179 24.144 -16.916 1.00 80.94 192 TYR A C 1
ATOM 1626 O O . TYR A 1 192 ? -1.461 23.884 -15.743 1.00 80.94 192 TYR A O 1
ATOM 1634 N N . ASN A 1 193 ? -1.927 24.919 -17.700 1.00 82.75 193 ASN A N 1
ATOM 1635 C CA . ASN A 1 193 ? -3.198 25.479 -17.279 1.00 82.75 193 ASN A CA 1
ATOM 1636 C C . ASN A 1 193 ? -4.354 24.599 -17.791 1.00 82.75 193 ASN A C 1
ATOM 1638 O O . ASN A 1 193 ? -4.698 24.687 -18.971 1.00 82.75 193 ASN A O 1
ATOM 1642 N N . PRO A 1 194 ? -4.995 23.787 -16.928 1.00 80.81 194 PRO A N 1
ATOM 1643 C CA . PRO A 1 194 ? -6.088 22.909 -17.343 1.00 80.81 194 PRO A CA 1
ATOM 1644 C C . PRO A 1 194 ? -7.333 23.666 -17.830 1.00 80.81 194 PRO A C 1
ATOM 1646 O O . PRO A 1 194 ? -8.176 23.060 -18.483 1.00 80.81 194 PRO A O 1
ATOM 1649 N N . PHE A 1 195 ? -7.462 24.966 -17.532 1.00 83.62 195 PHE A N 1
ATOM 1650 C CA . PHE A 1 195 ? -8.546 25.805 -18.056 1.00 83.62 195 PHE A CA 1
ATOM 1651 C C . PHE A 1 195 ? -8.282 26.312 -19.478 1.00 83.62 195 PHE A C 1
ATOM 1653 O O . PHE A 1 195 ? -9.225 26.674 -20.172 1.00 83.62 195 PHE A O 1
ATOM 1660 N N . GLU A 1 196 ? -7.021 26.336 -19.913 1.00 85.38 196 GLU A N 1
ATOM 1661 C CA . GLU A 1 196 ? -6.649 26.697 -21.285 1.00 85.38 196 GLU A CA 1
ATOM 1662 C C . GLU A 1 196 ? -6.533 25.457 -22.168 1.00 85.38 196 GLU A C 1
ATOM 1664 O O . GLU A 1 196 ? -7.068 25.424 -23.274 1.00 85.38 196 GLU A O 1
ATOM 1669 N N . ASN A 1 197 ? -5.824 24.431 -21.695 1.00 81.81 197 ASN A N 1
ATOM 1670 C CA . ASN A 1 197 ? -5.601 23.211 -22.453 1.00 81.81 197 ASN A CA 1
ATOM 1671 C C . ASN A 1 197 ? -5.431 22.015 -21.515 1.00 81.81 197 ASN A C 1
ATOM 1673 O O . ASN A 1 197 ? -4.564 22.010 -20.642 1.00 81.81 197 ASN A O 1
ATOM 1677 N N . THR A 1 198 ? -6.233 20.975 -21.736 1.00 82.69 198 THR A N 1
ATOM 1678 C CA . THR A 1 198 ? -6.161 19.718 -20.982 1.00 82.69 198 THR A CA 1
ATOM 1679 C C . THR A 1 198 ? -5.164 18.717 -21.565 1.00 82.69 198 THR A C 1
ATOM 1681 O O . THR A 1 198 ? -4.966 17.638 -21.007 1.00 82.69 198 THR A O 1
ATOM 1684 N N . ASN A 1 199 ? -4.558 19.028 -22.711 1.00 80.19 199 ASN A N 1
ATOM 1685 C CA . ASN A 1 199 ? -3.618 18.133 -23.365 1.00 80.19 199 ASN A CA 1
ATOM 1686 C C . ASN A 1 199 ? -2.270 18.169 -22.648 1.00 80.19 199 ASN A C 1
ATOM 1688 O O . ASN A 1 199 ? -1.670 19.226 -22.438 1.00 80.19 199 ASN A O 1
ATOM 1692 N N . TYR A 1 200 ? -1.759 16.984 -22.327 1.00 72.00 200 TYR A N 1
ATOM 1693 C CA . TYR A 1 200 ? -0.380 16.836 -21.890 1.00 72.00 200 TYR A CA 1
ATOM 1694 C C . TYR A 1 200 ? 0.566 17.278 -23.010 1.00 72.00 200 TYR A C 1
ATOM 1696 O O . TYR A 1 200 ? 0.340 16.977 -24.183 1.00 72.00 200 TYR A O 1
ATOM 1704 N N . LYS A 1 201 ? 1.649 17.977 -22.653 1.00 74.38 201 LYS A N 1
ATOM 1705 C CA . LYS A 1 201 ? 2.738 18.258 -23.594 1.00 74.38 201 LYS A CA 1
ATOM 1706 C C . LYS A 1 201 ? 3.443 16.940 -23.904 1.00 74.38 201 LYS A C 1
ATOM 1708 O O . LYS A 1 201 ? 4.226 16.449 -23.095 1.00 74.38 201 LYS A O 1
ATOM 1713 N N . ILE A 1 202 ? 3.112 16.355 -25.048 1.00 79.81 202 ILE A N 1
ATOM 1714 C CA . ILE A 1 202 ? 3.777 15.165 -25.568 1.00 79.81 202 ILE A CA 1
ATOM 1715 C C . ILE A 1 202 ? 4.990 15.648 -26.359 1.00 79.81 202 ILE A C 1
ATOM 1717 O O . ILE A 1 202 ? 4.843 16.401 -27.320 1.00 79.81 202 ILE A O 1
ATOM 1721 N N . ASP A 1 203 ? 6.180 15.238 -25.939 1.00 81.12 203 ASP A N 1
ATOM 1722 C CA . ASP A 1 203 ? 7.409 15.465 -26.692 1.00 81.12 203 ASP A CA 1
ATOM 1723 C C . ASP A 1 203 ? 7.791 14.231 -27.528 1.00 81.12 203 ASP A C 1
ATOM 1725 O O . ASP A 1 203 ? 7.160 13.171 -27.492 1.00 81.12 203 ASP A O 1
ATOM 1729 N N . GLU A 1 204 ? 8.871 14.363 -28.290 1.00 83.12 204 GLU A N 1
ATOM 1730 C CA . GLU A 1 204 ? 9.388 13.300 -29.143 1.00 83.12 204 GLU A CA 1
ATOM 1731 C C . GLU A 1 204 ? 9.865 12.035 -28.403 1.00 83.12 204 GLU A C 1
ATOM 1733 O O . GLU A 1 204 ? 10.068 10.999 -29.050 1.00 83.12 204 GLU A O 1
ATOM 1738 N N . THR A 1 205 ? 10.067 12.089 -27.081 1.00 82.81 205 THR A N 1
ATOM 1739 C CA . THR A 1 205 ? 10.553 10.954 -26.281 1.00 82.81 205 THR A CA 1
ATOM 1740 C C . THR A 1 205 ? 9.459 9.911 -26.049 1.00 82.81 205 THR A C 1
ATOM 1742 O O . THR A 1 205 ? 9.737 8.705 -26.061 1.00 82.81 205 THR A O 1
ATOM 1745 N N . TYR A 1 206 ? 8.198 10.347 -25.960 1.00 82.81 206 TYR A N 1
ATOM 1746 C CA . TYR A 1 206 ? 7.032 9.467 -25.816 1.00 82.81 206 TYR A CA 1
ATOM 1747 C C . TYR A 1 206 ? 6.839 8.547 -27.026 1.00 82.81 206 TYR A C 1
ATOM 1749 O O . TYR A 1 206 ? 6.341 7.431 -26.893 1.00 82.81 206 TYR A O 1
ATOM 1757 N N . PHE A 1 207 ? 7.307 8.968 -28.202 1.00 89.00 207 PHE A N 1
ATOM 1758 C CA . PHE A 1 207 ? 7.212 8.198 -29.441 1.00 89.00 207 PHE A CA 1
ATOM 1759 C C . PHE A 1 207 ? 8.387 7.237 -29.656 1.00 89.00 207 PHE A C 1
ATOM 1761 O O . PHE A 1 207 ? 8.542 6.694 -30.745 1.00 89.00 207 PHE A O 1
ATOM 1768 N N . SER A 1 208 ? 9.224 6.983 -28.645 1.00 86.69 208 SER A N 1
ATOM 1769 C CA . SER A 1 208 ? 10.390 6.092 -28.765 1.00 86.69 208 SER A CA 1
ATOM 1770 C C . SER A 1 208 ? 10.049 4.696 -29.308 1.00 86.69 208 SER A C 1
ATOM 1772 O O . SER A 1 208 ? 10.775 4.164 -30.148 1.00 86.69 208 SER A O 1
ATOM 1774 N N . ILE A 1 209 ? 8.927 4.112 -28.879 1.00 84.31 209 ILE A N 1
ATOM 1775 C CA . ILE A 1 209 ? 8.449 2.808 -29.364 1.00 84.31 209 ILE A CA 1
ATOM 1776 C C . ILE A 1 209 ? 7.981 2.910 -30.820 1.00 84.31 209 ILE A C 1
ATOM 1778 O O . ILE A 1 209 ? 8.363 2.082 -31.646 1.00 84.31 209 ILE A O 1
ATOM 1782 N N . GLN A 1 210 ? 7.209 3.945 -31.155 1.00 87.12 210 GLN A N 1
ATOM 1783 C CA . GLN A 1 210 ? 6.753 4.180 -32.524 1.00 87.12 210 GLN A CA 1
ATOM 1784 C C . GLN A 1 210 ? 7.939 4.373 -33.478 1.00 87.12 210 GLN A C 1
ATOM 1786 O O . GLN A 1 210 ? 8.023 3.687 -34.493 1.00 87.12 210 GLN A O 1
ATOM 1791 N N . LYS A 1 211 ? 8.915 5.205 -33.099 1.00 88.62 211 LYS A N 1
ATOM 1792 C CA . LYS A 1 211 ? 10.160 5.421 -33.849 1.00 88.62 211 LYS A CA 1
ATOM 1793 C C . LYS A 1 211 ? 10.935 4.121 -34.069 1.00 88.62 211 LYS A C 1
ATOM 1795 O O . LYS A 1 211 ? 11.506 3.915 -35.139 1.00 88.62 211 LYS A O 1
ATOM 1800 N N . ARG A 1 212 ? 10.944 3.207 -33.089 1.00 84.19 212 ARG A N 1
ATOM 1801 C CA . ARG A 1 212 ? 11.536 1.866 -33.256 1.00 84.19 212 ARG A CA 1
ATOM 1802 C C . ARG A 1 212 ? 10.790 1.046 -34.309 1.00 84.19 212 ARG A C 1
ATOM 1804 O O . ARG A 1 212 ? 11.446 0.446 -35.157 1.00 84.19 212 ARG A O 1
ATOM 1811 N N . PHE A 1 213 ? 9.457 1.038 -34.293 1.00 84.88 213 PHE A N 1
ATOM 1812 C CA . PHE A 1 213 ? 8.663 0.333 -35.305 1.00 84.88 213 PHE A CA 1
ATOM 1813 C C . PHE A 1 213 ? 8.830 0.925 -36.706 1.00 84.88 213 PHE A C 1
ATOM 1815 O O . PHE A 1 213 ? 9.019 0.177 -37.665 1.00 84.88 213 PHE A O 1
ATOM 1822 N N . GLU A 1 214 ? 8.831 2.250 -36.833 1.00 86.81 214 GLU A N 1
ATOM 1823 C CA . GLU A 1 214 ? 9.087 2.946 -38.098 1.00 86.81 214 GLU A CA 1
ATOM 1824 C C . GLU A 1 214 ? 10.481 2.619 -38.646 1.00 86.81 214 GLU A C 1
ATOM 1826 O O . GLU A 1 214 ? 10.628 2.317 -39.832 1.00 86.81 214 GLU A O 1
ATOM 1831 N N . ASN A 1 215 ? 11.498 2.575 -37.779 1.00 84.56 215 ASN A N 1
ATOM 1832 C CA . ASN A 1 215 ? 12.845 2.179 -38.176 1.00 84.56 215 ASN A CA 1
ATOM 1833 C C . ASN A 1 215 ? 12.902 0.721 -38.667 1.00 84.56 215 ASN A C 1
ATOM 1835 O O . ASN A 1 215 ? 13.553 0.445 -39.672 1.00 84.56 215 ASN A O 1
ATOM 1839 N N . ILE A 1 216 ? 12.189 -0.206 -38.011 1.00 81.00 216 ILE A N 1
ATOM 1840 C CA . ILE A 1 216 ? 12.071 -1.598 -38.477 1.00 81.00 216 ILE A CA 1
ATOM 1841 C C . ILE A 1 216 ? 11.421 -1.636 -39.864 1.00 81.00 216 ILE A C 1
ATOM 1843 O O . ILE A 1 216 ? 11.960 -2.269 -40.767 1.00 81.00 216 ILE A O 1
ATOM 1847 N N . ILE A 1 217 ? 10.308 -0.922 -40.061 1.00 83.81 217 ILE A N 1
ATOM 1848 C CA . ILE A 1 217 ? 9.622 -0.847 -41.359 1.00 83.81 217 ILE A CA 1
ATOM 1849 C C . ILE A 1 217 ? 10.573 -0.357 -42.455 1.00 83.81 217 ILE A C 1
ATOM 1851 O O . ILE A 1 217 ? 10.599 -0.946 -43.536 1.00 83.81 217 ILE A O 1
ATOM 1855 N N . ARG A 1 218 ? 11.350 0.697 -42.180 1.00 82.44 218 ARG A N 1
ATOM 1856 C CA . ARG A 1 218 ? 12.323 1.249 -43.129 1.00 82.44 218 ARG A CA 1
ATOM 1857 C C . ARG A 1 218 ? 13.355 0.198 -43.546 1.00 82.44 218 ARG A C 1
ATOM 1859 O O . ARG A 1 218 ? 13.492 -0.064 -44.736 1.00 82.44 218 ARG A O 1
ATOM 1866 N N . ILE A 1 219 ? 13.987 -0.469 -42.577 1.00 78.94 219 ILE A N 1
ATOM 1867 C CA . ILE A 1 219 ? 14.988 -1.523 -42.829 1.00 78.94 219 ILE A CA 1
ATOM 1868 C C . ILE A 1 219 ? 14.396 -2.666 -43.670 1.00 78.94 219 ILE A C 1
ATOM 1870 O O . ILE A 1 219 ? 15.035 -3.149 -44.605 1.00 78.94 219 ILE A O 1
ATOM 1874 N N . CYS A 1 220 ? 13.172 -3.097 -43.361 1.00 75.44 220 CYS A N 1
ATOM 1875 C CA . CYS A 1 220 ? 12.520 -4.199 -44.070 1.00 75.44 220 CYS A CA 1
ATOM 1876 C C . CYS A 1 220 ? 12.148 -3.848 -45.513 1.00 75.44 220 CYS A C 1
ATOM 1878 O O . CYS A 1 220 ? 12.272 -4.689 -46.402 1.00 75.44 220 CYS A O 1
ATOM 1880 N N . ASN A 1 221 ? 11.711 -2.611 -45.757 1.00 76.19 221 ASN A N 1
ATOM 1881 C CA . ASN A 1 221 ? 11.399 -2.140 -47.104 1.00 76.19 221 ASN A CA 1
ATOM 1882 C C . ASN A 1 221 ? 12.658 -2.057 -47.986 1.00 76.19 221 ASN A C 1
ATOM 1884 O O . ASN A 1 221 ? 12.585 -2.346 -49.178 1.00 76.19 221 ASN A O 1
ATOM 1888 N N . GLU A 1 222 ? 13.805 -1.694 -47.405 1.00 74.12 222 GLU A N 1
ATOM 1889 C CA . GLU A 1 222 ? 15.084 -1.591 -48.118 1.00 74.12 222 GLU A CA 1
ATOM 1890 C C . GLU A 1 222 ? 15.682 -2.966 -48.470 1.00 74.12 222 GLU A C 1
ATOM 1892 O O . GLU A 1 222 ? 16.278 -3.117 -49.535 1.00 74.12 222 GLU A O 1
ATOM 1897 N N . LYS A 1 223 ? 15.508 -3.989 -47.616 1.00 64.25 223 LYS A N 1
ATOM 1898 C CA . LYS A 1 223 ? 16.191 -5.290 -47.768 1.00 64.25 223 LYS A CA 1
ATOM 1899 C C . LYS A 1 223 ? 15.464 -6.362 -48.598 1.00 64.25 223 LYS A C 1
ATOM 1901 O O . LYS A 1 223 ? 16.081 -7.387 -48.863 1.00 64.25 223 LYS A O 1
ATOM 1906 N N . LYS A 1 224 ? 14.211 -6.158 -49.042 1.00 55.50 224 LYS A N 1
ATOM 1907 C CA . LYS A 1 224 ? 13.396 -7.054 -49.921 1.00 55.50 224 LYS A CA 1
ATOM 1908 C C . LYS A 1 224 ? 13.265 -8.551 -49.538 1.00 55.50 224 LYS A C 1
ATOM 1910 O O . LYS A 1 224 ? 12.508 -9.257 -50.198 1.00 55.50 224 LYS A O 1
ATOM 1915 N N . ILE A 1 225 ? 13.936 -9.037 -48.498 1.00 53.41 225 ILE A N 1
ATOM 1916 C CA . ILE A 1 225 ? 13.939 -10.433 -48.032 1.00 53.41 225 ILE A CA 1
ATOM 1917 C C . ILE A 1 225 ? 13.329 -10.477 -46.625 1.00 53.41 225 ILE A C 1
ATOM 1919 O O . ILE A 1 225 ? 13.406 -9.483 -45.900 1.00 53.41 225 ILE A O 1
ATOM 1923 N N . GLU A 1 226 ? 12.688 -11.603 -46.279 1.00 56.53 226 GLU A N 1
ATOM 1924 C CA . GLU A 1 226 ? 12.080 -11.895 -44.972 1.00 56.53 226 GLU A CA 1
ATOM 1925 C C . GLU A 1 226 ? 12.820 -11.205 -43.826 1.00 56.53 226 GLU A C 1
ATOM 1927 O O . GLU A 1 226 ? 13.994 -11.452 -43.555 1.00 56.53 226 GLU A O 1
ATOM 1932 N N . CYS A 1 227 ? 12.120 -10.268 -43.193 1.00 60.34 227 CYS A N 1
ATOM 1933 C CA . CYS A 1 227 ? 12.729 -9.342 -42.262 1.00 60.34 227 CYS A CA 1
ATOM 1934 C C . CYS A 1 227 ? 12.833 -9.980 -40.871 1.00 60.34 227 CYS A C 1
ATOM 1936 O O . CYS A 1 227 ? 12.082 -9.644 -39.953 1.00 60.34 227 CYS A O 1
ATOM 1938 N N . GLU A 1 228 ? 13.746 -10.936 -40.730 1.00 57.84 228 GLU A N 1
ATOM 1939 C CA . GLU A 1 228 ? 14.238 -11.392 -39.434 1.00 57.84 228 GLU A CA 1
ATOM 1940 C C . GLU A 1 228 ? 15.311 -10.409 -38.963 1.00 57.84 228 GLU A C 1
ATOM 1942 O O . GLU A 1 228 ? 16.472 -10.451 -39.366 1.00 57.84 228 GLU A O 1
ATOM 1947 N N . ASN A 1 229 ? 14.903 -9.443 -38.140 1.00 54.62 229 ASN A N 1
ATOM 1948 C CA . ASN A 1 229 ? 15.846 -8.512 -37.535 1.00 54.62 229 ASN A CA 1
ATOM 1949 C C . ASN A 1 229 ? 16.581 -9.179 -36.363 1.00 54.62 229 ASN A C 1
ATOM 1951 O O . ASN A 1 229 ? 15.980 -9.902 -35.568 1.00 54.62 229 ASN A O 1
ATOM 1955 N N . ASN A 1 230 ? 17.838 -8.778 -36.139 1.00 51.41 230 ASN A N 1
ATOM 1956 C CA . ASN A 1 230 ? 18.654 -9.125 -34.958 1.00 51.41 230 ASN A CA 1
ATOM 1957 C C . ASN A 1 230 ? 18.006 -8.752 -33.596 1.00 51.41 230 ASN A C 1
ATOM 1959 O O . ASN A 1 230 ? 18.570 -9.028 -32.541 1.00 51.41 230 ASN A O 1
ATOM 1963 N N . ILE A 1 231 ? 16.833 -8.107 -33.601 1.00 53.88 231 ILE A N 1
ATOM 1964 C CA . ILE A 1 231 ? 16.121 -7.549 -32.439 1.00 53.88 231 ILE A CA 1
ATOM 1965 C C . ILE A 1 231 ? 15.055 -8.527 -31.877 1.00 53.88 231 ILE A C 1
ATOM 1967 O O . ILE A 1 231 ? 14.325 -8.173 -30.959 1.00 53.88 231 ILE A O 1
ATOM 1971 N N . LYS A 1 232 ? 14.969 -9.783 -32.350 1.00 65.38 232 LYS A N 1
ATOM 1972 C CA . LYS A 1 232 ? 13.924 -10.766 -31.949 1.00 65.38 232 LYS A CA 1
ATOM 1973 C C . LYS A 1 232 ? 12.485 -10.322 -32.272 1.00 65.38 232 LYS A C 1
ATOM 1975 O O . LYS A 1 232 ? 11.534 -10.823 -31.678 1.00 65.38 232 LYS A O 1
ATOM 1980 N N . ILE A 1 233 ? 12.315 -9.357 -33.177 1.00 69.88 233 ILE A N 1
ATOM 1981 C CA . ILE A 1 233 ? 11.011 -8.873 -33.645 1.00 69.88 233 ILE A CA 1
ATOM 1982 C C . ILE A 1 233 ? 11.022 -8.943 -35.170 1.00 69.88 233 ILE A C 1
ATOM 1984 O O . ILE A 1 233 ? 11.849 -8.292 -35.812 1.00 69.88 233 ILE A O 1
ATOM 1988 N N . SER A 1 234 ? 10.094 -9.715 -35.725 1.00 72.19 234 SER A N 1
ATOM 1989 C CA . SER A 1 234 ? 9.903 -9.921 -37.159 1.00 72.19 234 SER A CA 1
ATOM 1990 C C . SER A 1 234 ? 8.644 -9.203 -37.652 1.00 72.19 234 SER A C 1
ATOM 1992 O O . SER A 1 234 ? 7.721 -8.919 -36.883 1.00 72.19 234 SER A O 1
ATOM 1994 N N . LEU A 1 235 ? 8.611 -8.896 -38.951 1.00 77.75 235 LEU A N 1
ATOM 1995 C CA . LEU A 1 235 ? 7.518 -8.181 -39.613 1.00 77.75 235 LEU A CA 1
ATOM 1996 C C . LEU A 1 235 ? 6.880 -9.058 -40.696 1.00 77.75 235 LEU A C 1
ATOM 1998 O O . LEU A 1 235 ? 7.563 -9.513 -41.610 1.00 77.75 235 LEU A O 1
ATOM 2002 N N . LYS A 1 236 ? 5.555 -9.226 -40.642 1.00 78.38 236 LYS A N 1
ATOM 2003 C CA . LYS A 1 236 ? 4.758 -9.891 -41.683 1.00 78.38 236 LYS A CA 1
ATOM 2004 C C . LYS A 1 236 ? 3.703 -8.939 -42.229 1.00 78.38 236 LYS A C 1
ATOM 2006 O O . LYS A 1 236 ? 3.055 -8.232 -41.466 1.00 78.38 236 LYS A O 1
ATOM 2011 N N . ASN A 1 237 ? 3.501 -8.940 -43.543 1.00 78.06 237 ASN A N 1
ATOM 2012 C CA . ASN A 1 237 ? 2.409 -8.208 -44.181 1.00 78.06 237 ASN A CA 1
ATOM 2013 C C . ASN A 1 237 ? 1.298 -9.189 -44.575 1.00 78.06 237 ASN A C 1
ATOM 2015 O O . ASN A 1 237 ? 1.564 -10.180 -45.255 1.00 78.06 237 ASN A O 1
ATOM 2019 N N . LYS A 1 238 ? 0.063 -8.941 -44.133 1.00 78.12 238 LYS A N 1
ATOM 2020 C CA . LYS A 1 238 ? -1.115 -9.736 -44.502 1.00 78.12 238 LYS A CA 1
ATOM 2021 C C . LYS A 1 238 ? -2.276 -8.792 -44.800 1.00 78.12 238 LYS A C 1
ATOM 2023 O O . LYS A 1 238 ? -2.690 -8.041 -43.927 1.00 78.12 238 LYS A O 1
ATOM 2028 N N . ASN A 1 239 ? -2.801 -8.834 -46.025 1.00 80.88 239 ASN A N 1
ATOM 2029 C CA . ASN A 1 239 ? -3.931 -8.010 -46.481 1.00 80.88 239 ASN A CA 1
ATOM 2030 C C . ASN A 1 239 ? -3.737 -6.494 -46.251 1.00 80.88 239 ASN A C 1
ATOM 2032 O O . ASN A 1 239 ? -4.666 -5.801 -45.855 1.00 80.88 239 ASN A O 1
ATOM 2036 N N . GLY A 1 240 ? -2.516 -5.983 -46.445 1.00 78.88 240 GLY A N 1
ATOM 2037 C CA . GLY A 1 240 ? -2.181 -4.572 -46.205 1.00 78.88 240 GLY A CA 1
ATOM 2038 C C . GLY A 1 240 ? -1.917 -4.220 -44.735 1.00 78.88 240 GLY A C 1
ATOM 2039 O O . GLY A 1 240 ? -1.532 -3.090 -44.442 1.00 78.88 240 GLY A O 1
ATOM 2040 N N . ILE A 1 241 ? -2.068 -5.177 -43.814 1.00 80.62 241 ILE A N 1
ATOM 2041 C CA . ILE A 1 241 ? -1.792 -5.004 -42.388 1.00 80.62 241 ILE A CA 1
ATOM 2042 C C . ILE A 1 241 ? -0.372 -5.487 -42.084 1.00 80.62 241 ILE A C 1
ATOM 2044 O O . ILE A 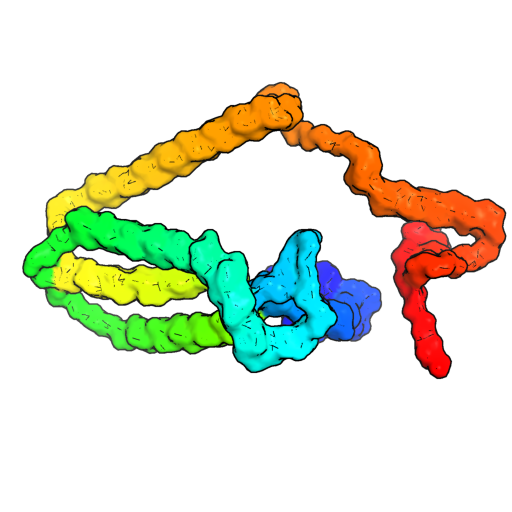1 241 ? -0.012 -6.639 -42.343 1.00 80.62 241 ILE A O 1
ATOM 2048 N N . LYS A 1 242 ? 0.428 -4.600 -41.488 1.00 80.81 242 LYS A N 1
ATOM 2049 C CA . LYS A 1 242 ? 1.763 -4.899 -40.959 1.00 80.81 242 LYS A CA 1
ATOM 2050 C C . LYS A 1 242 ? 1.644 -5.455 -39.543 1.00 80.81 242 LYS A C 1
ATOM 2052 O O . LYS A 1 242 ? 1.205 -4.756 -38.637 1.00 80.81 242 LYS A O 1
ATOM 2057 N N . ILE A 1 243 ? 2.044 -6.708 -39.364 1.00 79.81 243 ILE A N 1
ATOM 2058 C CA . ILE A 1 243 ? 1.990 -7.437 -38.098 1.00 79.81 243 ILE A CA 1
ATOM 2059 C C . ILE A 1 243 ? 3.419 -7.629 -37.595 1.00 79.81 243 ILE A C 1
ATOM 2061 O O . ILE A 1 243 ? 4.235 -8.269 -38.261 1.00 79.81 243 ILE A O 1
ATOM 2065 N N . PHE A 1 244 ? 3.705 -7.088 -36.414 1.00 81.56 244 PHE A N 1
ATOM 2066 C CA . PHE A 1 244 ? 4.952 -7.327 -35.694 1.00 81.56 244 PHE A CA 1
ATOM 2067 C C . PHE A 1 244 ? 4.766 -8.509 -34.748 1.00 81.56 244 PHE A C 1
ATOM 2069 O O . PHE A 1 244 ? 3.771 -8.568 -34.027 1.00 81.56 244 PHE A O 1
ATOM 2076 N N . TYR A 1 245 ? 5.708 -9.445 -34.741 1.00 75.31 245 TYR A N 1
ATOM 2077 C CA . TYR A 1 245 ? 5.667 -10.607 -33.857 1.00 75.31 245 TYR A CA 1
ATOM 2078 C C . TYR A 1 245 ? 7.068 -10.965 -33.374 1.00 75.31 245 TYR A C 1
ATOM 2080 O O . TYR A 1 245 ? 8.065 -10.699 -34.044 1.00 75.31 245 TYR A O 1
ATOM 2088 N N . LYS A 1 246 ? 7.143 -11.554 -32.184 1.00 72.50 246 LYS A N 1
ATOM 2089 C CA . LYS A 1 246 ? 8.394 -12.036 -31.603 1.00 72.50 246 LYS A CA 1
ATOM 2090 C C . LYS A 1 246 ? 8.720 -13.405 -32.199 1.00 72.50 246 LYS A C 1
ATOM 2092 O O . LYS A 1 246 ? 7.854 -14.277 -32.240 1.00 72.50 246 LYS A O 1
ATOM 2097 N N . THR A 1 247 ? 9.942 -13.591 -32.679 1.00 65.00 247 THR A N 1
ATOM 2098 C CA . THR A 1 247 ? 10.450 -14.897 -33.114 1.00 65.00 247 THR A CA 1
ATOM 2099 C C . THR A 1 247 ? 11.197 -15.536 -31.953 1.00 65.00 247 THR A C 1
ATOM 2101 O O . THR A 1 247 ? 12.312 -15.137 -31.615 1.00 65.00 247 THR A O 1
ATOM 2104 N N . ASP A 1 248 ? 10.580 -16.529 -31.316 1.00 57.00 248 ASP A N 1
ATOM 2105 C CA . ASP A 1 248 ? 11.315 -17.412 -30.418 1.00 57.00 248 ASP A CA 1
ATOM 2106 C C . ASP A 1 248 ? 12.144 -18.366 -31.281 1.00 57.00 248 ASP A C 1
ATOM 2108 O O . ASP A 1 248 ? 11.608 -19.129 -32.088 1.00 57.00 248 ASP A O 1
ATOM 2112 N N . LEU A 1 249 ? 13.472 -18.307 -31.142 1.00 45.19 249 LEU A N 1
ATOM 2113 C CA . LEU A 1 249 ? 14.350 -19.337 -31.687 1.00 45.19 249 LEU A CA 1
ATOM 2114 C C . LEU A 1 249 ? 13.849 -20.677 -31.143 1.00 45.19 249 LEU A C 1
ATOM 2116 O O . LEU A 1 249 ? 13.890 -20.901 -29.931 1.00 45.19 249 LEU A O 1
ATOM 2120 N N . LYS A 1 250 ? 13.390 -21.571 -32.029 1.00 36.81 250 LYS A N 1
ATOM 2121 C CA . LYS A 1 250 ? 13.276 -22.991 -31.691 1.00 36.81 250 LYS A CA 1
ATOM 2122 C C . LYS A 1 250 ? 14.613 -23.379 -31.065 1.00 36.81 250 LYS A C 1
ATOM 2124 O O . LYS A 1 250 ? 15.637 -23.303 -31.745 1.00 36.81 250 LYS A O 1
ATOM 2129 N N . LYS A 1 251 ? 14.609 -23.743 -29.777 1.00 35.03 251 LYS A N 1
ATOM 2130 C CA . LYS A 1 251 ? 15.721 -24.482 -29.177 1.00 35.03 251 LYS A CA 1
ATOM 2131 C C . LYS A 1 251 ? 15.920 -25.708 -30.070 1.00 35.03 251 LYS A C 1
ATOM 2133 O O . LYS A 1 251 ? 15.044 -26.569 -30.116 1.00 35.03 251 LYS A O 1
ATOM 2138 N N . LYS A 1 252 ? 16.979 -25.676 -30.875 1.00 31.22 252 LYS A N 1
ATOM 2139 C CA . LYS A 1 252 ? 17.532 -26.865 -31.511 1.00 31.22 252 LYS A CA 1
ATOM 2140 C C . LYS A 1 252 ? 18.190 -27.710 -30.433 1.00 31.22 252 LYS A C 1
ATOM 2142 O O . LYS A 1 252 ? 18.774 -27.096 -29.511 1.00 31.22 252 LYS A O 1
#

Foldseek 3Di:
DVVCCVQAQAPDFLPLVRGDCVDPRHHDSVVSVVVLLVQQCVLLVQDDPPDHPPDSVVCLPDCNSVVVCCVPPCVPPVVVLLVVLVVVLVVCCVQWPDPAFDDDDDDPCLVVVLVVLVVVQVVCVSRGNHCVVVVVVSVNCNSVSVSVVVSVRHDGDPDPVVVVVVVVVVVVVVVVVVVVVVVVVCCVVVVDDVVVPVDDPDDPVVCPVVVVVVVLVVVCVVPVDFSPDPPQWGWDDDPNDIDIDGDDPDPD

Secondary structure (DSSP, 8-state):
-HHHHHHHSBSSTT-GGGB--SSTTSPPHHHHHHHHHHHHHHHTTSEETTEE-S-HHHHHSTTTTHHHHIIIIIIIIIHHHHHHHHHHHHHHHHHH--SSB------THHHHHHHHHHHHHHHHHHH---IIIIIHHHHHHHHHHHHHHHHHTBPPPS-HHHHHHHHHHHHHHHHHHHHHHHHHHHHHHHT--TTT-------TTTTHHHHHHHHHHHHHHHH-S--B-TTSEEEEEETTEEEEEE------

pLDDT: mean 87.76, std 11.57, range [31.22, 98.12]